Protein AF-A0A7X6SR32-F1 (afdb_monomer_lite)

Structure (mmCIF, N/CA/C/O backbone):
data_AF-A0A7X6SR32-F1
#
_entry.id   AF-A0A7X6SR32-F1
#
loop_
_atom_site.group_PDB
_atom_site.id
_atom_site.type_symbol
_atom_site.label_atom_id
_atom_site.label_alt_id
_atom_site.label_comp_id
_atom_site.label_asym_id
_atom_site.label_entity_id
_atom_site.label_seq_id
_atom_site.pdbx_PDB_ins_code
_atom_site.Cartn_x
_atom_site.Cartn_y
_atom_site.Cartn_z
_atom_site.occupancy
_atom_site.B_iso_or_equiv
_atom_site.auth_seq_id
_atom_site.auth_comp_id
_atom_site.auth_asym_id
_atom_site.auth_atom_id
_atom_site.pdbx_PDB_model_num
ATOM 1 N N . MET A 1 1 ? -24.578 13.815 4.201 1.00 59.38 1 MET A N 1
ATOM 2 C CA . MET A 1 1 ? -23.665 14.727 4.941 1.00 59.38 1 MET A CA 1
ATOM 3 C C . MET A 1 1 ? -22.946 15.676 3.979 1.00 59.38 1 MET A C 1
ATOM 5 O O . MET A 1 1 ? -22.540 15.235 2.909 1.00 59.38 1 MET A O 1
ATOM 9 N N . ASP A 1 2 ? -22.790 16.957 4.334 1.00 78.19 2 ASP A N 1
ATOM 10 C CA . ASP A 1 2 ? -22.026 17.933 3.537 1.00 78.19 2 ASP A CA 1
ATOM 11 C C . ASP A 1 2 ? -20.517 17.608 3.559 1.00 78.19 2 ASP A C 1
ATOM 13 O O . ASP A 1 2 ? -19.935 17.359 4.618 1.00 78.19 2 ASP A O 1
ATOM 17 N N . LYS A 1 3 ? -19.867 17.616 2.387 1.00 75.62 3 LYS A N 1
ATOM 18 C CA . LYS A 1 3 ? -18.439 17.281 2.234 1.00 75.62 3 LYS A CA 1
ATOM 19 C C . LYS A 1 3 ? -17.539 18.215 3.049 1.00 75.62 3 LYS A C 1
ATOM 21 O O . LYS A 1 3 ? -16.528 17.763 3.585 1.00 75.62 3 LYS A O 1
ATOM 26 N N . LYS A 1 4 ? -17.904 19.499 3.173 1.00 75.69 4 LYS A N 1
ATOM 27 C CA . LYS A 1 4 ? -17.133 20.469 3.971 1.00 75.69 4 LYS A CA 1
ATOM 28 C C . LYS A 1 4 ? -17.216 20.162 5.463 1.00 75.69 4 LYS A C 1
ATOM 30 O O . LYS A 1 4 ? -16.203 20.210 6.160 1.00 75.69 4 LYS A O 1
ATOM 35 N N . GLU A 1 5 ? -18.401 19.804 5.949 1.00 78.94 5 GLU A N 1
ATOM 36 C CA . GLU A 1 5 ? -18.601 19.414 7.344 1.00 78.94 5 GLU A CA 1
ATOM 37 C C . GLU A 1 5 ? -17.837 18.127 7.695 1.00 78.94 5 GLU A C 1
ATOM 39 O O . GLU A 1 5 ? -17.200 18.061 8.750 1.00 78.94 5 GLU A O 1
ATOM 44 N N . PHE A 1 6 ? -17.843 17.136 6.796 1.00 79.88 6 PHE A N 1
ATOM 45 C CA . PHE A 1 6 ? -17.079 15.897 6.962 1.00 79.88 6 PHE A CA 1
ATOM 46 C C . PHE A 1 6 ? -15.576 16.163 7.067 1.00 79.88 6 PHE A C 1
ATOM 48 O O . PHE A 1 6 ? -14.951 15.735 8.035 1.00 79.88 6 PHE A O 1
ATOM 55 N N . GLY A 1 7 ? -15.014 16.933 6.128 1.00 78.56 7 GLY A N 1
ATOM 56 C CA . GLY A 1 7 ? -13.594 17.287 6.148 1.00 78.56 7 GLY A CA 1
ATOM 57 C C . GLY A 1 7 ? -13.195 18.046 7.417 1.00 78.56 7 GLY A C 1
ATOM 58 O O . GLY A 1 7 ? -12.150 17.770 8.000 1.00 78.56 7 GLY A O 1
ATOM 59 N N . ARG A 1 8 ? -14.055 18.950 7.912 1.00 83.44 8 ARG A N 1
ATOM 60 C CA . ARG A 1 8 ? -13.814 19.647 9.186 1.00 83.44 8 ARG A CA 1
ATOM 61 C C . ARG A 1 8 ? -13.775 18.677 10.369 1.00 83.44 8 ARG A C 1
ATOM 63 O O . ARG A 1 8 ? -12.874 18.774 11.196 1.00 83.44 8 ARG A O 1
ATOM 70 N N . LYS A 1 9 ? -14.740 17.755 10.458 1.00 82.06 9 LYS A N 1
ATOM 71 C CA . LYS A 1 9 ? -14.789 16.744 11.528 1.00 82.06 9 LYS A CA 1
ATOM 72 C C . LYS A 1 9 ? -13.582 15.809 11.473 1.00 82.06 9 LYS A C 1
ATOM 74 O O . LYS A 1 9 ? -12.984 15.556 12.510 1.00 82.06 9 LYS A O 1
ATOM 79 N N . GLN A 1 10 ? -13.191 15.362 10.280 1.00 85.50 10 GLN A N 1
ATOM 80 C CA . GLN A 1 10 ? -12.017 14.514 10.091 1.00 85.50 10 GLN A CA 1
ATOM 81 C C . GLN A 1 10 ? -10.736 15.190 10.597 1.00 85.50 10 GLN A C 1
ATOM 83 O O . GLN A 1 10 ? -10.016 14.573 11.371 1.00 85.50 10 GLN A O 1
ATOM 88 N N . ARG A 1 11 ? -10.492 16.465 10.263 1.00 83.88 11 ARG A N 1
ATOM 89 C CA . ARG A 1 11 ? -9.298 17.192 10.741 1.00 83.88 11 ARG A CA 1
ATOM 90 C C . ARG A 1 11 ? -9.236 17.315 12.263 1.00 83.88 11 ARG A C 1
ATOM 92 O O . ARG A 1 11 ? -8.174 17.152 12.851 1.00 83.88 11 ARG A O 1
ATOM 99 N N . ILE A 1 12 ? -10.378 17.581 12.905 1.00 87.19 12 ILE A N 1
ATOM 100 C CA . ILE A 1 12 ? -10.465 17.614 14.375 1.00 87.19 12 ILE A CA 1
ATOM 101 C C . ILE A 1 12 ? -10.089 16.244 14.953 1.00 87.19 12 ILE A C 1
ATOM 103 O O . ILE A 1 12 ? -9.325 16.169 15.909 1.00 87.19 12 ILE A O 1
ATOM 107 N N . MET A 1 13 ? -10.590 15.164 14.349 1.00 87.25 13 MET A N 1
ATOM 108 C CA . MET A 1 13 ? -10.281 13.800 14.777 1.00 87.25 13 MET A CA 1
ATOM 109 C C . MET A 1 13 ? -8.821 13.416 14.531 1.00 87.25 13 MET A C 1
ATOM 111 O O . MET A 1 13 ? -8.245 12.715 15.353 1.00 87.25 13 MET A O 1
ATOM 115 N N . GLU A 1 14 ? -8.224 13.840 13.415 1.00 85.44 14 GLU A N 1
ATOM 116 C CA . GLU A 1 14 ? -6.815 13.592 13.085 1.00 85.44 14 GLU A CA 1
ATOM 117 C C . GLU A 1 14 ? -5.885 14.248 14.109 1.00 85.44 14 GLU A C 1
ATOM 119 O O . GLU A 1 14 ? -4.931 13.609 14.552 1.00 85.44 14 GLU A O 1
ATOM 124 N N . ALA A 1 15 ? -6.214 15.466 14.553 1.00 85.81 15 ALA A N 1
ATOM 125 C CA . ALA A 1 15 ? -5.452 16.184 15.573 1.00 85.81 15 ALA A CA 1
ATOM 126 C C . ALA A 1 15 ? -5.421 15.453 16.929 1.00 85.81 15 ALA A C 1
ATOM 128 O O . ALA A 1 15 ? -4.397 15.479 17.606 1.00 85.81 15 ALA A O 1
ATOM 129 N N . SER A 1 16 ? -6.504 14.767 17.313 1.00 87.06 16 SER A N 1
ATOM 130 C CA . SER A 1 16 ? -6.583 14.002 18.569 1.00 87.06 16 SER A CA 1
ATOM 131 C C . SER A 1 16 ? -6.311 12.500 18.411 1.00 87.06 16 SER A C 1
ATOM 133 O O . SER A 1 16 ? -6.213 11.780 19.404 1.00 87.06 16 SER A O 1
ATOM 135 N N . LEU A 1 17 ? -6.144 11.989 17.183 1.00 88.38 17 LEU A N 1
ATOM 136 C CA . LEU A 1 17 ? -6.019 10.550 16.912 1.00 88.38 17 LEU A CA 1
ATOM 137 C C . LEU A 1 17 ? -4.832 9.912 17.640 1.00 88.38 17 LEU A C 1
ATOM 139 O O . LEU A 1 17 ? -4.909 8.749 18.033 1.00 88.38 17 LEU A O 1
ATOM 143 N N . ARG A 1 18 ? -3.729 10.648 17.804 1.00 86.19 18 ARG A N 1
ATOM 144 C CA . ARG A 1 18 ? -2.536 10.160 18.507 1.00 86.19 18 ARG A CA 1
ATOM 145 C C . ARG A 1 18 ? -2.823 9.877 19.982 1.00 86.19 18 ARG A C 1
ATOM 147 O O . ARG A 1 18 ? -2.443 8.816 20.483 1.00 86.19 18 ARG A O 1
ATOM 154 N N . ASP A 1 19 ? -3.518 10.790 20.646 1.00 88.19 19 ASP A N 1
ATOM 155 C CA . ASP A 1 19 ? -3.865 10.650 22.058 1.00 88.19 19 ASP A CA 1
ATOM 156 C C . ASP A 1 19 ? -4.892 9.534 22.230 1.00 88.19 19 ASP A C 1
ATOM 158 O O . ASP A 1 19 ? -4.687 8.628 23.032 1.00 88.19 19 ASP A O 1
ATOM 162 N N . VAL A 1 20 ? -5.910 9.489 21.363 1.00 90.06 20 VAL A N 1
ATOM 163 C CA . VAL A 1 20 ? -6.913 8.413 21.348 1.00 90.06 20 VAL A CA 1
ATOM 164 C C . VAL A 1 20 ? -6.276 7.038 21.124 1.00 90.06 20 VAL A C 1
ATOM 166 O O . VAL A 1 20 ? -6.622 6.078 21.812 1.00 90.06 20 VAL A O 1
ATOM 169 N N . LYS A 1 21 ? -5.312 6.924 20.199 1.00 89.31 21 LYS A N 1
ATOM 170 C CA . LYS A 1 21 ? -4.529 5.692 19.997 1.00 89.31 21 LYS A CA 1
ATOM 171 C C . LYS A 1 21 ? -3.800 5.284 21.271 1.00 89.31 21 LYS A C 1
ATOM 173 O O . LYS A 1 21 ? -3.836 4.112 21.619 1.00 89.31 21 LYS A O 1
ATOM 178 N N . THR A 1 22 ? -3.166 6.234 21.953 1.00 88.81 22 THR A N 1
ATOM 179 C CA . THR A 1 22 ? -2.413 5.985 23.192 1.00 88.81 22 THR A CA 1
ATOM 180 C C . THR A 1 22 ? -3.336 5.548 24.330 1.00 88.81 22 THR A C 1
ATOM 182 O O . THR A 1 22 ? -3.016 4.619 25.064 1.00 88.81 22 THR A O 1
ATOM 185 N N . THR A 1 23 ? -4.508 6.172 24.454 1.00 90.69 23 THR A N 1
ATOM 186 C CA . THR A 1 23 ? -5.504 5.828 25.475 1.00 90.69 23 THR A CA 1
ATOM 187 C C . THR A 1 23 ? -6.161 4.475 25.226 1.00 90.69 23 THR A C 1
ATOM 189 O O . THR A 1 23 ? -6.477 3.780 26.181 1.00 90.69 23 THR A O 1
ATOM 192 N N . LEU A 1 24 ? -6.396 4.084 23.972 1.00 90.19 24 LEU A N 1
ATOM 193 C CA . LEU A 1 24 ? -7.074 2.821 23.665 1.00 90.19 24 LEU A CA 1
ATOM 194 C C . LEU A 1 24 ? -6.116 1.636 23.511 1.00 90.19 24 LEU A C 1
ATOM 196 O O . LEU A 1 24 ? -6.542 0.502 23.708 1.00 90.19 24 LEU A O 1
ATOM 200 N N . SER A 1 25 ? -4.840 1.861 23.187 1.00 88.12 25 SER A N 1
ATOM 201 C CA . SER A 1 25 ? -3.861 0.778 23.006 1.00 88.12 25 SER A CA 1
ATOM 202 C C . SER A 1 25 ? -3.504 0.042 24.299 1.00 88.12 25 SER A C 1
ATOM 204 O O . SER A 1 25 ? -2.990 -1.072 24.233 1.00 88.12 25 SER A O 1
ATOM 206 N N . VAL A 1 26 ? -3.791 0.622 25.471 1.00 91.31 26 VAL A N 1
ATOM 207 C CA . VAL A 1 26 ? -3.624 -0.067 26.764 1.00 91.31 26 VAL A CA 1
ATOM 208 C C . VAL A 1 26 ? -4.690 -1.141 27.003 1.00 91.31 26 VAL A C 1
ATOM 210 O O . VAL A 1 26 ? -4.501 -2.011 27.852 1.00 91.31 26 VAL A O 1
ATOM 213 N N . ILE A 1 27 ? -5.804 -1.107 26.262 1.00 90.44 27 ILE A N 1
ATOM 214 C CA . ILE A 1 27 ? -6.844 -2.133 26.334 1.00 90.44 27 ILE A CA 1
ATOM 215 C C . ILE A 1 27 ? -6.352 -3.358 25.559 1.00 90.44 27 ILE A C 1
ATOM 217 O O . ILE A 1 27 ? -6.193 -3.310 24.343 1.00 90.44 27 ILE A O 1
ATOM 221 N N . SER A 1 28 ? -6.154 -4.474 26.263 1.00 85.19 28 SER A N 1
ATOM 222 C CA . SER A 1 28 ? -5.471 -5.681 25.756 1.00 85.19 28 SER A CA 1
ATOM 223 C C . SER A 1 28 ? -6.000 -6.224 24.423 1.00 85.19 28 SER A C 1
ATOM 225 O O . SER A 1 28 ? -5.246 -6.783 23.632 1.00 85.19 28 SER A O 1
ATOM 227 N N . ASN A 1 29 ? -7.300 -6.080 24.170 1.00 85.19 29 ASN A N 1
ATOM 228 C CA . ASN A 1 29 ? -7.963 -6.609 22.984 1.00 85.19 29 ASN A CA 1
ATOM 229 C C . ASN A 1 29 ? -7.926 -5.640 21.787 1.00 85.19 29 ASN A C 1
ATOM 231 O O . ASN A 1 29 ? -8.351 -6.020 20.698 1.00 85.19 29 ASN A O 1
ATOM 235 N N . VAL A 1 30 ? -7.457 -4.399 21.962 1.00 88.62 30 VAL A N 1
ATOM 236 C CA . VAL A 1 30 ? -7.363 -3.395 20.893 1.00 88.62 30 VAL A CA 1
ATOM 237 C C . VAL A 1 30 ? -6.092 -3.621 20.075 1.00 88.62 30 VAL A C 1
ATOM 239 O O . VAL A 1 30 ? -4.982 -3.608 20.590 1.00 88.62 30 VAL A O 1
ATOM 242 N N . VAL A 1 31 ? -6.266 -3.798 18.767 1.00 86.69 31 VAL A N 1
ATOM 243 C CA . VAL A 1 31 ? -5.192 -4.048 17.795 1.00 86.69 31 VAL A CA 1
ATOM 244 C C . VAL A 1 31 ? -4.800 -2.766 17.063 1.00 86.69 31 VAL A C 1
ATOM 246 O O . VAL A 1 31 ? -3.624 -2.526 16.802 1.00 86.69 31 VAL A O 1
ATOM 249 N N . ALA A 1 32 ? -5.782 -1.937 16.705 1.00 85.25 32 ALA A N 1
ATOM 250 C CA . ALA A 1 32 ? -5.547 -0.695 15.978 1.00 85.25 32 ALA A CA 1
ATOM 251 C C . ALA A 1 32 ? -6.686 0.306 16.189 1.00 85.25 32 ALA A C 1
ATOM 253 O O . ALA A 1 32 ? -7.821 -0.072 16.478 1.00 85.25 32 ALA A O 1
ATOM 254 N N . VAL A 1 33 ? -6.396 1.589 15.971 1.00 86.75 33 VAL A N 1
ATOM 255 C CA . VAL A 1 33 ? -7.397 2.663 15.965 1.00 86.75 33 VAL A CA 1
ATOM 256 C C . VAL A 1 33 ? -7.194 3.541 14.737 1.00 86.75 33 VAL A C 1
ATOM 258 O O . VAL A 1 33 ? -6.068 3.933 14.421 1.00 86.75 33 VAL A O 1
ATOM 261 N N . GLY A 1 34 ? -8.285 3.866 14.052 1.00 89.69 34 GLY A N 1
ATOM 262 C CA . GLY A 1 34 ? -8.297 4.755 12.895 1.00 89.69 34 GLY A CA 1
ATOM 263 C C . GLY A 1 34 ? -9.531 5.650 12.861 1.00 89.69 34 GLY A C 1
ATOM 264 O O . GLY A 1 34 ? -10.368 5.625 13.760 1.00 89.69 34 GLY A O 1
ATOM 265 N N . ILE A 1 35 ? -9.649 6.437 11.797 1.00 89.12 35 ILE A N 1
ATOM 266 C CA . ILE A 1 35 ? -10.799 7.303 11.530 1.00 89.12 35 ILE A CA 1
ATOM 267 C C . ILE A 1 35 ? -11.523 6.754 10.309 1.00 89.12 35 ILE A C 1
ATOM 269 O O . ILE A 1 35 ? -10.896 6.360 9.327 1.00 89.12 35 ILE A O 1
ATOM 273 N N . GLY A 1 36 ? -12.848 6.721 10.357 1.00 86.94 36 GLY A N 1
ATOM 274 C CA . GLY A 1 36 ? -13.636 6.361 9.190 1.00 86.94 36 GLY A CA 1
ATOM 275 C C . GLY A 1 36 ? -15.127 6.425 9.450 1.00 86.94 36 GLY A C 1
ATOM 276 O O . GLY A 1 36 ? -15.576 6.780 10.540 1.00 86.94 36 GLY A O 1
ATOM 277 N N . LEU A 1 37 ? -15.900 6.075 8.428 1.00 87.25 37 LEU A N 1
ATOM 278 C CA . LEU A 1 37 ? -17.344 5.954 8.564 1.00 87.25 37 LEU A CA 1
ATOM 279 C C . LEU A 1 37 ? -17.686 4.776 9.471 1.00 87.25 37 LEU A C 1
ATOM 281 O O . LEU A 1 37 ? -17.151 3.677 9.306 1.00 87.25 37 LEU A O 1
ATOM 285 N N . LYS A 1 38 ? -18.603 5.023 10.404 1.00 84.06 38 LYS A N 1
ATOM 286 C CA . LYS A 1 38 ? -19.156 4.008 11.284 1.00 84.06 38 LYS A CA 1
ATOM 287 C C . LYS A 1 38 ? -19.897 2.973 10.453 1.00 84.06 38 LYS A C 1
ATOM 289 O O . LYS A 1 38 ? -20.712 3.332 9.599 1.00 84.06 38 LYS A O 1
ATOM 294 N N . GLU A 1 39 ? -19.694 1.708 10.776 1.00 81.94 39 GLU A N 1
ATOM 295 C CA . GLU A 1 39 ? -20.428 0.586 10.218 1.00 81.94 39 GLU A CA 1
ATOM 296 C C . GLU A 1 39 ? -21.537 0.124 11.181 1.00 81.94 39 GLU A C 1
ATOM 298 O O . GLU A 1 39 ? -21.401 0.138 12.407 1.00 81.94 39 GLU A O 1
ATOM 303 N N . SER A 1 40 ? -22.693 -0.257 10.645 1.00 77.19 40 SER A N 1
ATOM 304 C CA . SER A 1 40 ? -23.753 -0.919 11.409 1.00 77.19 40 SER A CA 1
ATOM 305 C C . SER A 1 40 ? -24.510 -1.873 10.500 1.00 77.19 40 SER A C 1
ATOM 307 O O . SER A 1 40 ? -24.865 -1.508 9.381 1.00 77.19 40 SER A O 1
ATOM 309 N N . GLY A 1 41 ? -24.725 -3.112 10.947 1.00 72.94 41 GLY A N 1
ATOM 310 C CA . GLY A 1 41 ? -25.404 -4.128 10.135 1.00 72.94 41 GLY A CA 1
ATOM 311 C C . GLY A 1 41 ? -24.750 -4.357 8.764 1.00 72.94 41 GLY A C 1
ATOM 312 O O . GLY A 1 41 ? -25.465 -4.521 7.780 1.00 72.94 41 GLY A O 1
ATOM 313 N N . ARG A 1 42 ? -23.407 -4.327 8.693 1.00 72.31 42 ARG A N 1
ATOM 314 C CA . ARG A 1 42 ? -22.603 -4.453 7.456 1.00 72.31 42 ARG A CA 1
ATOM 315 C C . ARG A 1 42 ? -22.817 -3.344 6.421 1.00 72.31 42 ARG A C 1
ATOM 317 O O . ARG A 1 42 ? -22.538 -3.528 5.239 1.00 72.31 42 ARG A O 1
ATOM 324 N N . LYS A 1 43 ? -23.334 -2.189 6.841 1.00 74.50 43 LYS A N 1
ATOM 325 C CA . LYS A 1 43 ? -23.479 -1.007 5.990 1.00 74.50 43 LYS A CA 1
ATOM 326 C C . LYS A 1 43 ? -22.752 0.170 6.615 1.00 74.50 43 LYS A C 1
ATOM 328 O O . LYS A 1 43 ? -22.880 0.421 7.816 1.00 74.50 43 LYS A O 1
ATOM 333 N N . PHE A 1 44 ? -22.019 0.910 5.791 1.00 78.69 44 PHE A N 1
ATOM 334 C CA . PHE A 1 44 ? -21.490 2.201 6.203 1.00 78.69 44 PHE A CA 1
ATOM 335 C C . PHE A 1 44 ? -22.639 3.173 6.456 1.00 78.69 44 PHE A C 1
ATOM 337 O O . PHE A 1 44 ? -23.616 3.231 5.711 1.00 78.69 44 PHE A O 1
ATOM 344 N N . THR A 1 45 ? -22.510 3.930 7.533 1.00 86.44 45 THR A N 1
ATOM 345 C CA . THR A 1 45 ? -23.415 5.021 7.883 1.00 86.44 45 THR A CA 1
ATOM 346 C C . THR A 1 45 ? -22.797 6.356 7.473 1.00 86.44 45 THR A C 1
ATOM 348 O O . THR A 1 45 ? -21.613 6.436 7.157 1.00 86.44 45 THR A O 1
ATOM 351 N N . GLU A 1 46 ? -23.569 7.441 7.543 1.00 86.31 46 GLU A N 1
ATOM 352 C CA . GLU A 1 46 ? -23.048 8.795 7.305 1.00 86.31 46 GLU A CA 1
ATOM 353 C C . GLU A 1 46 ? -22.319 9.404 8.518 1.00 86.31 46 GLU A C 1
ATOM 355 O O . GLU A 1 46 ? -22.010 10.594 8.524 1.00 86.31 46 GLU A O 1
ATOM 360 N N . LYS A 1 47 ? -22.063 8.630 9.580 1.00 85.69 47 LYS A N 1
ATOM 361 C CA . LYS A 1 47 ? -21.394 9.128 10.789 1.00 85.69 47 LYS A CA 1
ATOM 362 C C . LYS A 1 47 ? -19.907 8.802 10.730 1.00 85.69 47 LYS A C 1
ATOM 364 O O . LYS A 1 47 ? -19.547 7.635 10.636 1.00 85.69 47 LYS A O 1
ATOM 369 N N . ILE A 1 48 ? -19.048 9.813 10.832 1.00 90.75 48 ILE A N 1
ATOM 370 C CA . ILE A 1 48 ? -17.614 9.609 11.079 1.00 90.75 48 ILE A CA 1
ATOM 371 C C . ILE A 1 48 ? -17.393 9.180 12.539 1.00 90.75 48 ILE A C 1
ATOM 373 O O . ILE A 1 48 ? -18.100 9.647 13.432 1.00 90.75 48 ILE A O 1
ATOM 377 N N . SER A 1 49 ? -16.450 8.271 12.772 1.00 92.19 49 SER A N 1
ATOM 378 C CA . SER A 1 49 ? -16.178 7.657 14.076 1.00 92.19 49 SER A CA 1
ATOM 379 C C . SER A 1 49 ? -14.716 7.245 14.219 1.00 92.19 49 SER A C 1
ATOM 381 O O . SER A 1 49 ? -14.027 7.034 13.214 1.00 92.19 49 SER A O 1
ATOM 383 N N . TYR A 1 50 ? -14.262 7.072 15.461 1.00 90.12 50 TYR A N 1
ATOM 384 C CA . TYR A 1 50 ? -13.034 6.329 15.731 1.00 90.12 50 TYR A CA 1
ATOM 385 C C . TYR A 1 50 ? -13.300 4.841 15.527 1.00 90.12 50 TYR A C 1
ATOM 387 O O . TYR A 1 50 ? -14.052 4.227 16.283 1.00 90.12 50 TYR A O 1
ATOM 395 N N . ARG A 1 51 ? -12.689 4.256 14.500 1.00 91.12 51 ARG A N 1
ATOM 396 C CA . ARG A 1 51 ? -12.764 2.821 14.225 1.00 91.12 51 ARG A CA 1
ATOM 397 C C . ARG A 1 51 ? -11.738 2.114 15.096 1.00 91.12 51 ARG A C 1
ATOM 399 O O . ARG A 1 51 ? -10.538 2.283 14.886 1.00 91.12 51 ARG A O 1
ATOM 406 N N . VAL A 1 52 ? -12.213 1.352 16.071 1.00 89.94 52 VAL A N 1
ATOM 407 C CA . VAL A 1 52 ? -11.389 0.608 17.022 1.00 89.94 52 VAL A CA 1
ATOM 408 C C . VAL A 1 52 ? -11.423 -0.861 16.630 1.00 89.94 52 VAL A C 1
ATOM 410 O O . VAL A 1 52 ? -12.460 -1.520 16.707 1.00 89.94 52 VAL A O 1
ATOM 413 N N . PHE A 1 53 ? -10.288 -1.367 16.172 1.00 88.62 53 PHE A N 1
ATOM 414 C CA . PHE A 1 53 ? -10.136 -2.753 15.762 1.00 88.62 53 PHE A CA 1
ATOM 415 C C . PHE A 1 53 ? -9.754 -3.595 16.971 1.00 88.62 53 PHE A C 1
ATOM 417 O O . PHE A 1 53 ? -8.736 -3.328 17.605 1.00 88.62 53 PHE A O 1
ATOM 424 N N . VAL A 1 54 ? -10.557 -4.611 17.269 1.00 88.12 54 VAL A N 1
ATOM 425 C CA . VAL A 1 54 ? -10.326 -5.576 18.343 1.00 88.12 54 VAL A CA 1
ATOM 426 C C . VAL A 1 54 ? -10.091 -6.970 17.784 1.00 88.12 54 VAL A C 1
ATOM 428 O O . VAL A 1 54 ? -10.699 -7.337 16.778 1.00 88.12 54 VAL A O 1
ATOM 431 N N . ALA A 1 55 ? -9.240 -7.764 18.431 1.00 82.88 55 ALA A N 1
ATOM 432 C CA . ALA A 1 55 ? -8.927 -9.113 17.959 1.00 82.88 55 ALA A CA 1
ATOM 433 C C . ALA A 1 55 ? -10.171 -10.017 17.957 1.00 82.88 55 ALA A C 1
ATOM 435 O O . ALA A 1 55 ? -10.407 -10.746 16.996 1.00 82.88 55 ALA A O 1
ATOM 436 N N . VAL A 1 56 ? -10.999 -9.928 19.003 1.00 83.81 56 VAL A N 1
ATOM 437 C CA . VAL A 1 56 ? -12.260 -10.677 19.126 1.00 83.81 56 VAL A CA 1
ATOM 438 C C . VAL A 1 56 ? -13.339 -9.781 19.733 1.00 83.81 56 VAL A C 1
ATOM 440 O O . VAL A 1 56 ? -13.099 -9.123 20.743 1.00 83.81 56 VAL A O 1
ATOM 443 N N . LYS A 1 57 ? -14.545 -9.754 19.155 1.00 87.38 57 LYS A N 1
ATOM 444 C CA . LYS A 1 57 ? -15.708 -9.137 19.814 1.00 87.38 57 LYS A CA 1
ATOM 445 C C . LYS A 1 57 ? -16.232 -10.069 20.902 1.00 87.38 57 LYS A C 1
ATOM 447 O O . LYS A 1 57 ? -16.599 -11.197 20.597 1.00 87.38 57 LYS A O 1
ATOM 452 N N . LYS A 1 58 ? -16.261 -9.575 22.137 1.00 86.62 58 LYS A N 1
ATOM 453 C CA . LYS A 1 58 ? -16.854 -10.249 23.297 1.00 86.62 58 LYS A CA 1
ATOM 454 C C . LYS A 1 58 ? -18.183 -9.593 23.653 1.00 86.62 58 LYS A C 1
ATOM 456 O O . LYS A 1 58 ? -18.371 -8.407 23.357 1.00 86.62 58 LYS A O 1
ATOM 461 N N . ASP A 1 59 ? -19.066 -10.335 24.308 1.00 87.56 59 ASP A N 1
ATOM 462 C CA . ASP A 1 59 ? -20.281 -9.748 24.866 1.00 87.56 59 ASP A CA 1
ATOM 463 C C . ASP A 1 59 ? -19.947 -8.835 26.052 1.00 87.56 59 ASP A C 1
ATOM 465 O O . ASP A 1 59 ? -18.976 -9.049 26.777 1.00 87.56 59 ASP A O 1
ATOM 469 N N . LEU A 1 60 ? -20.774 -7.811 26.290 1.00 85.44 60 LEU A N 1
ATOM 470 C CA . LEU A 1 60 ? -20.562 -6.864 27.397 1.00 85.44 60 LEU A CA 1
ATOM 471 C C . LEU A 1 60 ? -20.493 -7.550 28.771 1.00 85.44 60 LEU A C 1
ATOM 473 O O . LEU A 1 60 ? -19.808 -7.051 29.656 1.00 85.44 60 LEU A O 1
ATOM 477 N N . ALA A 1 61 ? -21.171 -8.687 28.944 1.00 88.44 61 ALA A N 1
ATOM 478 C CA . ALA A 1 61 ? -21.134 -9.474 30.178 1.00 88.44 61 ALA A CA 1
ATOM 479 C C . ALA A 1 61 ? -19.788 -10.188 30.408 1.00 88.44 61 ALA A C 1
ATOM 481 O O . ALA A 1 61 ? -19.472 -10.554 31.537 1.00 88.44 61 ALA A O 1
ATOM 482 N N . GLU A 1 62 ? -19.003 -10.388 29.349 1.00 85.94 62 GLU A N 1
ATOM 483 C CA . GLU A 1 62 ? -17.696 -11.050 29.383 1.00 85.94 62 GLU A CA 1
ATOM 484 C C . GLU A 1 62 ? -16.535 -10.050 29.488 1.00 85.94 62 GLU A C 1
ATOM 486 O O . GLU A 1 62 ? -15.380 -10.453 29.642 1.00 85.94 62 GLU A O 1
ATOM 491 N N . LEU A 1 63 ? -16.829 -8.752 29.364 1.00 86.38 63 LEU A N 1
ATOM 492 C CA . LEU A 1 63 ? -15.849 -7.676 29.418 1.00 86.38 63 LEU A CA 1
ATOM 493 C C . LEU A 1 63 ? -15.734 -7.129 30.837 1.00 86.38 63 LEU A C 1
ATOM 495 O O . LEU A 1 63 ? -16.726 -6.786 31.482 1.00 86.38 63 LEU A O 1
ATOM 499 N N . LYS A 1 64 ? -14.498 -6.972 31.309 1.00 90.12 64 LYS A N 1
ATOM 500 C CA . LYS A 1 64 ? -14.241 -6.165 32.503 1.00 90.12 64 LYS A CA 1
ATOM 501 C C . LYS A 1 64 ? -14.512 -4.688 32.197 1.00 90.12 64 LYS A C 1
ATOM 503 O O . LYS A 1 64 ? -14.320 -4.273 31.056 1.00 90.12 64 LYS A O 1
ATOM 508 N N . PRO A 1 65 ? -14.858 -3.856 33.197 1.00 88.25 65 PRO A N 1
ATOM 509 C CA . PRO A 1 65 ? -15.107 -2.427 32.981 1.00 88.25 65 PRO A CA 1
ATOM 510 C C . PRO A 1 65 ? -13.975 -1.693 32.244 1.00 88.25 65 PRO A C 1
ATOM 512 O O . PRO A 1 65 ? -14.234 -0.834 31.411 1.00 88.25 65 PRO A O 1
ATOM 515 N N . GLU A 1 66 ? -12.727 -2.073 32.515 1.00 88.00 66 GLU A N 1
ATOM 516 C CA . GLU A 1 66 ? -11.509 -1.543 31.884 1.00 88.00 66 GLU A CA 1
ATOM 517 C C . GLU A 1 66 ? -11.286 -2.006 30.432 1.00 88.00 66 GLU A C 1
ATOM 519 O O . GLU A 1 66 ? -10.515 -1.393 29.701 1.00 88.00 66 GLU A O 1
ATOM 524 N N . GLU A 1 67 ? -11.971 -3.065 29.993 1.00 87.94 67 GLU A N 1
ATOM 525 C CA . GLU A 1 67 ? -11.917 -3.574 28.617 1.00 87.94 67 GLU A CA 1
ATOM 526 C C . GLU A 1 67 ? -13.012 -2.974 27.720 1.00 87.94 67 GLU A C 1
ATOM 528 O O . GLU A 1 67 ? -13.007 -3.179 26.502 1.00 87.94 67 GLU A O 1
ATOM 533 N N . ILE A 1 68 ? -13.968 -2.244 28.303 1.00 92.19 68 ILE A N 1
ATOM 534 C CA . ILE A 1 68 ? -15.084 -1.652 27.568 1.00 92.19 68 ILE A CA 1
ATOM 535 C C . ILE A 1 68 ? -14.605 -0.385 26.860 1.00 92.19 68 ILE A C 1
ATOM 537 O O . ILE A 1 68 ? -14.269 0.621 27.483 1.00 92.19 68 ILE A O 1
ATOM 541 N N . ILE A 1 69 ? -14.642 -0.414 25.529 1.00 93.31 69 ILE A N 1
ATOM 542 C CA . ILE A 1 69 ? -14.381 0.767 24.705 1.00 93.31 69 ILE A CA 1
ATOM 543 C C . ILE A 1 69 ? -15.544 1.759 24.891 1.00 93.31 69 ILE A C 1
ATOM 545 O O . ILE A 1 69 ? -16.700 1.381 24.666 1.00 93.31 69 ILE A O 1
ATOM 549 N N . PRO A 1 70 ? -15.279 3.028 25.258 1.00 92.75 70 PRO A N 1
ATOM 550 C CA . PRO A 1 70 ? -16.323 4.038 25.405 1.00 92.75 70 PRO A CA 1
ATOM 551 C C . PRO A 1 70 ? -17.118 4.223 24.114 1.00 92.75 70 PRO A C 1
ATOM 553 O O . PRO A 1 70 ? -16.534 4.258 23.035 1.00 92.75 70 PRO A O 1
ATOM 556 N N . ALA A 1 71 ? -18.437 4.414 24.205 1.00 92.00 71 ALA A N 1
ATOM 557 C CA . ALA A 1 71 ? -19.297 4.626 23.032 1.00 92.00 71 ALA A CA 1
ATOM 558 C C . ALA A 1 71 ? -18.982 5.928 22.262 1.00 92.00 71 ALA A C 1
ATOM 560 O O . ALA A 1 71 ? -19.337 6.065 21.088 1.00 92.00 71 ALA A O 1
ATOM 561 N N . ALA A 1 72 ? -18.325 6.883 22.923 1.00 92.56 72 ALA A N 1
ATOM 562 C CA . ALA A 1 72 ? -17.796 8.096 22.325 1.00 92.56 72 ALA A CA 1
ATOM 563 C C . ALA A 1 72 ? -16.549 8.574 23.082 1.00 92.56 72 ALA A C 1
ATOM 565 O O . ALA A 1 72 ? -16.434 8.358 24.288 1.00 92.56 72 ALA A O 1
ATOM 566 N N . ILE A 1 73 ? -15.651 9.253 22.374 1.00 90.19 73 ILE A N 1
ATOM 567 C CA . ILE A 1 73 ? -14.465 9.925 22.915 1.00 90.19 73 ILE A CA 1
ATOM 568 C C . ILE A 1 73 ? -14.542 11.375 22.447 1.00 90.19 73 ILE A C 1
ATOM 570 O O . ILE A 1 73 ? -14.721 11.618 21.257 1.00 90.19 73 ILE A O 1
ATOM 574 N N . ASP A 1 74 ? -14.522 12.329 23.378 1.00 88.06 74 ASP A N 1
ATOM 575 C CA . ASP A 1 74 ? -14.698 13.764 23.097 1.00 88.06 74 ASP A CA 1
ATOM 576 C C . ASP A 1 74 ? -15.943 14.084 22.245 1.00 88.06 74 ASP A C 1
ATOM 578 O O . ASP A 1 74 ? -15.942 14.933 21.355 1.00 88.06 74 ASP A O 1
ATOM 582 N N . GLY A 1 75 ? -17.037 13.354 22.493 1.00 87.19 75 GLY A N 1
ATOM 583 C CA . GLY A 1 75 ? -18.300 13.492 21.758 1.00 87.19 75 GLY A CA 1
ATOM 584 C C . GLY A 1 75 ? -18.304 12.871 20.354 1.00 87.19 75 GLY A C 1
ATOM 585 O O . GLY A 1 75 ? -19.339 12.886 19.685 1.00 87.19 75 GLY A O 1
ATOM 586 N N . ILE A 1 76 ? -17.190 12.284 19.910 1.00 89.81 76 ILE A N 1
ATOM 587 C CA . ILE A 1 76 ? -17.075 11.566 18.639 1.00 89.81 76 ILE A CA 1
ATOM 588 C C . ILE A 1 76 ? -17.377 10.082 18.877 1.00 89.81 76 ILE A C 1
ATOM 590 O O . ILE A 1 76 ? -16.760 9.470 19.749 1.00 89.81 76 ILE A O 1
ATOM 594 N N . PRO A 1 77 ? -18.301 9.467 18.119 1.00 92.62 77 PRO A N 1
ATOM 595 C CA . PRO A 1 77 ? -18.667 8.071 18.327 1.00 92.62 77 PRO A CA 1
ATOM 596 C C . PRO A 1 77 ? -17.493 7.129 18.044 1.00 92.62 77 PRO A C 1
ATOM 598 O O . PRO A 1 77 ? -16.661 7.392 17.172 1.00 92.62 77 PRO A O 1
ATOM 601 N N . THR A 1 78 ? -17.467 5.994 18.735 1.00 93.56 78 THR A N 1
ATOM 602 C CA . THR A 1 78 ? -16.559 4.884 18.430 1.00 93.56 78 THR A CA 1
ATOM 603 C C . THR A 1 78 ? -17.280 3.793 17.640 1.00 93.56 78 THR A C 1
ATOM 605 O O . THR A 1 78 ? -18.506 3.640 17.692 1.00 93.56 78 THR A O 1
ATOM 608 N N . ASP A 1 79 ? -16.512 3.036 16.865 1.00 92.25 79 ASP A N 1
ATOM 609 C CA . ASP A 1 79 ? -16.988 1.886 16.112 1.00 92.25 79 ASP A CA 1
ATOM 610 C C . ASP A 1 79 ? -16.064 0.695 16.337 1.00 92.25 79 ASP A C 1
ATOM 612 O O . ASP A 1 79 ? -14.929 0.677 15.862 1.00 92.25 79 ASP A O 1
ATOM 616 N N . VAL A 1 80 ? -16.545 -0.291 17.092 1.00 91.69 80 VAL A N 1
ATOM 617 C CA . VAL A 1 80 ? -15.760 -1.474 17.455 1.00 91.69 80 VAL A CA 1
ATOM 618 C C . VAL A 1 80 ? -15.914 -2.534 16.374 1.00 91.69 80 VAL A C 1
ATOM 620 O O . VAL A 1 80 ? -17.026 -2.971 16.061 1.00 91.69 80 VAL A O 1
ATOM 623 N N . LEU A 1 81 ? -14.798 -2.973 15.805 1.00 86.06 81 LEU A N 1
ATOM 624 C CA . LEU A 1 81 ? -14.744 -3.855 14.642 1.00 86.06 81 LEU A CA 1
ATOM 625 C C . LEU A 1 81 ? -13.728 -4.963 14.875 1.00 86.06 81 LEU A C 1
ATOM 627 O O . LEU A 1 81 ? -12.725 -4.746 15.537 1.00 86.06 81 LEU A O 1
ATOM 631 N N . THR A 1 82 ? -13.960 -6.134 14.296 1.00 80.56 82 THR A N 1
ATOM 632 C CA . THR A 1 82 ? -12.917 -7.159 14.209 1.00 80.56 82 THR A CA 1
ATOM 633 C C . THR A 1 82 ? -12.318 -7.071 12.812 1.00 80.56 82 THR A C 1
ATOM 635 O O . THR A 1 82 ? -13.090 -7.089 11.849 1.00 80.56 82 THR A O 1
ATOM 638 N N . PRO A 1 83 ? -10.992 -6.902 12.668 1.00 74.19 83 PRO A N 1
ATOM 639 C CA . PRO A 1 83 ? -10.374 -6.901 11.353 1.00 74.19 83 PRO A CA 1
ATOM 640 C C . PRO A 1 83 ? -10.610 -8.256 10.683 1.00 74.19 83 PRO A C 1
ATOM 642 O O . PRO A 1 83 ? -10.652 -9.293 11.347 1.00 74.19 83 PRO A O 1
ATOM 645 N N . TYR A 1 84 ? -10.762 -8.252 9.361 1.00 65.94 84 TYR A N 1
ATOM 646 C CA . TYR A 1 84 ? -10.810 -9.498 8.609 1.00 65.94 84 TYR A CA 1
ATOM 647 C C . TYR A 1 84 ? -9.500 -10.259 8.826 1.00 65.94 84 TYR A C 1
ATOM 649 O O . TYR A 1 84 ? -8.416 -9.724 8.591 1.00 65.94 84 TYR A O 1
ATOM 657 N N . SER A 1 85 ? -9.604 -11.504 9.286 1.00 50.19 85 SER A N 1
ATOM 658 C CA . SER A 1 85 ? -8.460 -12.405 9.329 1.00 50.19 85 SER A CA 1
ATOM 659 C C . SER A 1 85 ? -8.274 -12.982 7.932 1.00 50.19 85 SER A C 1
ATOM 661 O O . SER A 1 85 ? -9.032 -13.850 7.500 1.00 50.19 85 SER A O 1
ATOM 663 N N . VAL A 1 86 ? -7.300 -12.447 7.200 1.00 49.16 86 VAL A N 1
ATOM 664 C CA . VAL A 1 86 ? -6.854 -13.045 5.942 1.00 49.16 86 VAL A CA 1
ATOM 665 C C . VAL A 1 86 ? -5.885 -14.159 6.312 1.00 49.16 86 VAL A C 1
ATOM 667 O O . VAL A 1 86 ? -4.713 -13.912 6.596 1.00 49.16 86 VAL A O 1
ATOM 670 N N . VAL A 1 87 ? -6.394 -15.384 6.380 1.00 43.34 87 VAL A N 1
ATOM 671 C CA . VAL A 1 87 ? -5.556 -16.578 6.490 1.00 43.34 87 VAL A CA 1
ATOM 672 C C . VAL A 1 87 ? -5.130 -17.004 5.094 1.00 43.34 87 VAL A C 1
ATOM 674 O O . VAL A 1 87 ? -5.908 -16.923 4.146 1.00 43.34 87 VAL A O 1
ATOM 677 N N . ASN A 1 88 ? -3.876 -17.423 4.964 1.00 42.00 88 ASN A N 1
ATOM 678 C CA . ASN A 1 88 ? -3.377 -17.944 3.704 1.00 42.00 88 ASN A CA 1
ATOM 679 C C . ASN A 1 88 ? -4.093 -19.275 3.436 1.00 42.00 88 ASN A C 1
ATOM 681 O O . ASN A 1 88 ? -3.929 -20.219 4.213 1.00 42.00 88 ASN A O 1
ATOM 685 N N . ASP A 1 89 ? -4.907 -19.343 2.387 1.00 44.41 89 ASP A N 1
ATOM 686 C CA . ASP A 1 89 ? -5.491 -20.607 1.953 1.00 44.41 89 ASP A CA 1
ATOM 687 C C . ASP A 1 89 ? -4.393 -21.410 1.249 1.00 44.41 89 ASP A C 1
ATOM 689 O O . ASP A 1 89 ? -3.994 -21.105 0.128 1.00 44.41 89 ASP A O 1
ATOM 693 N N . SER A 1 90 ? -3.866 -22.429 1.927 1.00 44.59 90 SER A N 1
ATOM 694 C CA . SER A 1 90 ? -2.819 -23.295 1.379 1.00 44.59 90 SER A CA 1
ATOM 695 C C . SER A 1 90 ? -3.285 -24.134 0.182 1.00 44.59 90 SER A C 1
ATOM 697 O O . SER A 1 90 ? -2.441 -24.721 -0.495 1.00 44.59 90 SER A O 1
ATOM 699 N N . GLY A 1 91 ? -4.595 -24.199 -0.086 1.00 39.31 91 GLY A N 1
ATOM 700 C CA . GLY A 1 91 ? -5.185 -24.813 -1.276 1.00 39.31 91 GLY A CA 1
ATOM 701 C C . GLY A 1 91 ? -5.342 -23.849 -2.455 1.00 39.31 91 GLY A C 1
ATOM 702 O O . GLY A 1 91 ? -5.455 -24.303 -3.594 1.00 39.31 91 GLY A O 1
ATOM 703 N N . VAL A 1 92 ? -5.292 -22.536 -2.211 1.00 39.25 92 VAL A N 1
ATOM 704 C CA . VAL A 1 92 ? -5.308 -21.492 -3.242 1.00 39.25 92 VAL A CA 1
ATOM 705 C C . VAL A 1 92 ? -3.907 -20.899 -3.339 1.00 39.25 92 VAL A C 1
ATOM 707 O O . VAL A 1 92 ? -3.584 -19.861 -2.763 1.00 39.25 92 VAL A O 1
ATOM 710 N N . CYS A 1 93 ? -3.048 -21.562 -4.112 1.00 40.06 93 CYS A N 1
ATOM 711 C CA . CYS A 1 93 ? -1.818 -20.939 -4.586 1.00 40.06 93 CYS A CA 1
ATOM 712 C C . CYS A 1 93 ? -2.193 -19.836 -5.579 1.00 40.06 93 CYS A C 1
ATOM 714 O O . CYS A 1 93 ? -2.234 -20.068 -6.787 1.00 40.06 93 CYS A O 1
ATOM 716 N N . GLY A 1 94 ? -2.470 -18.630 -5.081 1.00 41.12 94 GLY A N 1
ATOM 717 C CA . GLY A 1 94 ? -2.440 -17.446 -5.927 1.00 41.12 94 GLY A CA 1
ATOM 718 C C . GLY A 1 94 ? -1.088 -17.410 -6.641 1.00 41.12 94 GLY A C 1
ATOM 719 O O . GLY A 1 94 ? -0.037 -17.540 -6.008 1.00 41.12 94 GLY A O 1
ATOM 720 N N . GLU A 1 95 ? -1.089 -17.256 -7.964 1.00 42.97 95 GLU A N 1
ATOM 721 C CA . GLU A 1 95 ? 0.151 -17.218 -8.753 1.00 42.97 95 GLU A CA 1
ATOM 722 C C . GLU A 1 95 ? 1.049 -16.012 -8.403 1.00 42.97 95 GLU A C 1
ATOM 724 O O . GLU A 1 95 ? 2.155 -15.879 -8.922 1.00 42.97 95 GLU A O 1
ATOM 729 N N . GLU A 1 96 ? 0.578 -15.119 -7.533 1.00 45.62 96 GLU A N 1
ATOM 730 C CA . GLU A 1 96 ? 1.142 -13.796 -7.293 1.00 45.62 96 GLU A CA 1
ATOM 731 C C . GLU A 1 96 ? 2.500 -13.798 -6.572 1.00 45.62 96 GLU A C 1
ATOM 733 O O . GLU A 1 96 ? 3.367 -12.969 -6.846 1.00 45.62 96 GLU A O 1
ATOM 738 N N . ARG A 1 97 ? 2.736 -14.741 -5.651 1.00 41.78 97 ARG A N 1
ATOM 739 C CA . ARG A 1 97 ? 4.007 -14.798 -4.896 1.00 41.78 97 ARG A CA 1
ATOM 740 C C . ARG A 1 97 ? 4.878 -16.006 -5.203 1.00 41.78 97 ARG A C 1
ATOM 742 O O . ARG A 1 97 ? 6.074 -15.952 -4.943 1.00 41.78 97 ARG A O 1
ATOM 749 N N . MET A 1 98 ? 4.310 -17.084 -5.741 1.00 41.00 98 MET A N 1
ATOM 750 C CA . MET A 1 98 ? 5.032 -18.354 -5.909 1.00 41.00 98 MET A CA 1
ATOM 751 C C . MET A 1 98 ? 5.403 -18.670 -7.356 1.00 41.00 98 MET A C 1
ATOM 753 O O . MET A 1 98 ? 6.265 -19.519 -7.594 1.00 41.00 98 MET A O 1
ATOM 757 N N . THR A 1 99 ? 4.800 -17.993 -8.333 1.00 51.56 99 THR A N 1
ATOM 758 C CA . THR A 1 99 ? 5.028 -18.328 -9.734 1.00 51.56 99 THR A CA 1
ATOM 759 C C . THR A 1 99 ? 6.206 -17.533 -10.290 1.00 51.56 99 THR A C 1
ATOM 761 O O . THR A 1 99 ? 6.062 -16.437 -10.821 1.00 51.56 99 THR A O 1
ATOM 764 N N . LEU A 1 100 ? 7.395 -18.140 -10.224 1.00 58.31 100 LEU A N 1
ATOM 765 C CA . LEU A 1 100 ? 8.613 -17.685 -10.909 1.00 58.31 100 LEU A CA 1
ATOM 766 C C . LEU A 1 100 ? 8.587 -18.011 -12.423 1.00 58.31 100 LEU A C 1
ATOM 768 O O . LEU A 1 100 ? 9.623 -18.264 -13.037 1.00 58.31 100 LEU A O 1
ATOM 772 N N . SER A 1 101 ? 7.410 -18.067 -13.045 1.00 58.62 101 SER A N 1
ATOM 773 C CA . SER A 1 101 ? 7.305 -18.238 -14.494 1.00 58.62 101 SER A CA 1
ATOM 774 C C . SER A 1 101 ? 7.220 -16.872 -15.159 1.00 58.62 101 SER A C 1
ATOM 776 O O . SER A 1 101 ? 6.580 -15.962 -14.636 1.00 58.62 101 SER A O 1
ATOM 778 N N . MET A 1 102 ? 7.792 -16.737 -16.354 1.00 63.34 102 MET A N 1
ATOM 779 C CA . MET A 1 102 ? 7.498 -15.579 -17.197 1.00 63.34 102 MET A CA 1
ATOM 780 C C . MET A 1 102 ? 5.988 -15.514 -17.460 1.00 63.34 102 MET A C 1
ATOM 782 O O . MET A 1 102 ? 5.372 -16.535 -17.774 1.00 63.34 102 MET A O 1
ATOM 786 N N . LYS A 1 103 ? 5.391 -14.327 -17.320 1.00 62.84 103 LYS A N 1
ATOM 787 C CA . LYS A 1 103 ? 3.980 -14.081 -17.637 1.00 62.84 103 LYS A CA 1
ATOM 788 C C . LYS A 1 103 ? 3.898 -13.085 -18.795 1.00 62.84 103 LYS A C 1
ATOM 790 O O . LYS A 1 103 ? 4.591 -12.066 -18.816 1.00 62.84 103 LYS A O 1
ATOM 795 N N . ARG A 1 104 ? 3.108 -13.437 -19.808 1.00 62.94 104 ARG A N 1
ATOM 796 C CA . ARG A 1 104 ? 2.743 -12.586 -20.947 1.00 62.94 104 ARG A CA 1
ATOM 797 C C . ARG A 1 104 ? 1.241 -12.780 -21.192 1.00 62.94 104 ARG A C 1
ATOM 799 O O . ARG A 1 104 ? 0.840 -13.939 -21.305 1.00 62.94 104 ARG A O 1
ATOM 806 N N . PRO A 1 105 ? 0.423 -11.716 -21.253 1.00 66.69 105 PRO A N 1
ATOM 807 C CA . PRO A 1 105 ? 0.763 -10.304 -21.013 1.00 66.69 105 PRO A CA 1
ATOM 808 C C . PRO A 1 105 ? 1.239 -10.016 -19.567 1.00 66.69 105 PRO A C 1
ATOM 810 O O . PRO A 1 105 ? 1.085 -10.846 -18.667 1.00 66.69 105 PRO A O 1
ATOM 813 N N . LEU A 1 106 ? 1.883 -8.865 -19.359 1.00 69.19 106 LEU A N 1
ATOM 814 C CA . LEU A 1 106 ? 2.260 -8.326 -18.049 1.00 69.19 106 LEU A CA 1
ATOM 815 C C . LEU A 1 106 ? 1.002 -7.993 -17.240 1.00 69.19 106 LEU A C 1
ATOM 817 O O . LEU A 1 106 ? 0.106 -7.320 -17.737 1.00 69.19 106 LEU A O 1
ATOM 821 N N . ARG A 1 107 ? 0.949 -8.417 -15.976 1.00 73.56 107 ARG A N 1
ATOM 822 C CA . ARG A 1 107 ? -0.189 -8.156 -15.080 1.00 73.56 107 ARG A CA 1
ATOM 823 C C . ARG A 1 107 ? 0.285 -7.785 -13.676 1.00 73.56 107 ARG A C 1
ATOM 825 O O . ARG A 1 107 ? 1.367 -8.204 -13.263 1.00 73.56 107 ARG A O 1
ATOM 832 N N . ALA A 1 108 ? -0.526 -7.017 -12.952 1.00 73.94 108 ALA A N 1
ATOM 833 C CA . ALA A 1 108 ? -0.318 -6.772 -11.528 1.00 73.94 108 ALA A CA 1
ATOM 834 C C . ALA A 1 108 ? -0.318 -8.090 -10.740 1.00 73.94 108 ALA A C 1
ATOM 836 O O . ALA A 1 108 ? -0.864 -9.098 -11.188 1.00 73.94 108 ALA A O 1
ATOM 837 N N . GLY A 1 109 ? 0.358 -8.100 -9.597 1.00 74.06 109 GLY A N 1
ATOM 838 C CA . GLY A 1 109 ? 0.453 -9.279 -8.747 1.00 74.06 109 GLY A CA 1
ATOM 839 C C . GLY A 1 109 ? 1.558 -10.263 -9.135 1.00 74.06 109 GLY A C 1
ATOM 840 O O . GLY A 1 109 ? 1.871 -11.113 -8.322 1.00 74.06 109 GLY A O 1
ATOM 841 N N . ILE A 1 110 ? 2.214 -10.173 -10.301 1.00 74.12 110 ILE A N 1
ATOM 842 C CA . ILE A 1 110 ? 3.316 -11.101 -10.649 1.00 74.12 110 ILE A CA 1
ATOM 843 C C . ILE A 1 110 ? 4.619 -10.793 -9.902 1.00 74.12 110 ILE A C 1
ATOM 845 O O . ILE A 1 110 ? 4.854 -9.666 -9.462 1.00 74.12 110 ILE A O 1
ATOM 849 N N . ALA A 1 111 ? 5.513 -11.782 -9.842 1.00 77.12 111 ALA A N 1
ATOM 850 C CA . ALA A 1 111 ? 6.859 -11.600 -9.316 1.00 77.12 111 ALA A CA 1
ATOM 851 C C . ALA A 1 111 ? 7.730 -10.719 -10.235 1.00 77.12 111 ALA A C 1
ATOM 853 O O . ALA A 1 111 ? 7.808 -10.944 -11.446 1.00 77.12 111 ALA A O 1
ATOM 854 N N . VAL A 1 112 ? 8.433 -9.757 -9.637 1.00 81.31 112 VAL A N 1
ATOM 855 C CA . VAL A 1 112 ? 9.447 -8.907 -10.279 1.00 81.31 112 VAL A CA 1
ATOM 856 C C . VAL A 1 112 ? 10.659 -8.732 -9.375 1.00 81.31 112 VAL A C 1
ATOM 858 O O . VAL A 1 112 ? 10.577 -8.903 -8.159 1.00 81.31 112 VAL A O 1
ATOM 861 N N . SER A 1 113 ? 11.791 -8.361 -9.964 1.00 82.25 113 SER A N 1
ATOM 862 C CA . SER A 1 113 ? 13.031 -8.139 -9.230 1.00 82.25 113 SER A CA 1
ATOM 863 C C . SER A 1 113 ? 13.937 -7.110 -9.901 1.00 82.25 113 SER A C 1
ATOM 865 O O . SER A 1 113 ? 13.972 -7.021 -11.131 1.00 82.25 113 SER A O 1
ATOM 867 N N . GLY A 1 114 ? 14.693 -6.372 -9.083 1.00 79.75 114 GLY A N 1
ATOM 868 C CA . GLY A 1 114 ? 15.826 -5.550 -9.516 1.00 79.75 114 GLY A CA 1
ATOM 869 C C . GLY A 1 114 ? 17.174 -6.288 -9.554 1.00 79.75 114 GLY A C 1
ATOM 870 O O . GLY A 1 114 ? 18.158 -5.735 -10.046 1.00 79.75 114 GLY A O 1
ATOM 871 N N . ASP A 1 115 ? 17.258 -7.518 -9.032 1.00 75.19 115 ASP A N 1
ATOM 872 C CA . ASP A 1 115 ? 18.515 -8.262 -8.945 1.00 75.19 115 ASP A CA 1
ATOM 873 C C . ASP A 1 115 ? 18.372 -9.786 -9.103 1.00 75.19 115 ASP A C 1
ATOM 875 O O . ASP A 1 115 ? 17.322 -10.351 -9.422 1.00 75.19 115 ASP A O 1
ATOM 879 N N . SER A 1 116 ? 19.508 -10.461 -8.958 1.00 67.56 116 SER A N 1
ATOM 880 C CA . SER A 1 116 ? 19.624 -11.903 -9.103 1.00 67.56 116 SER A CA 1
ATOM 881 C C . SER A 1 116 ? 19.492 -12.642 -7.779 1.00 67.56 116 SER A C 1
ATOM 883 O O . SER A 1 116 ? 19.938 -13.772 -7.725 1.00 67.56 116 SER A O 1
ATOM 885 N N . THR A 1 117 ? 18.953 -12.076 -6.704 1.00 67.06 117 THR A N 1
ATOM 886 C CA . THR A 1 117 ? 18.939 -12.697 -5.363 1.00 67.06 117 THR A CA 1
ATOM 887 C C . THR A 1 117 ? 17.612 -12.558 -4.628 1.00 67.06 117 THR A C 1
ATOM 889 O O . THR A 1 117 ? 17.235 -13.477 -3.904 1.00 67.06 117 THR A O 1
ATOM 892 N N . SER A 1 118 ? 16.886 -11.468 -4.854 1.00 73.25 118 SER A N 1
ATOM 893 C CA . SER A 1 118 ? 15.597 -11.159 -4.241 1.00 73.25 118 SER A CA 1
ATOM 894 C C . SER A 1 118 ? 14.500 -11.073 -5.302 1.00 73.25 118 SER A C 1
ATOM 896 O O . SER A 1 118 ? 14.786 -10.994 -6.495 1.00 73.25 118 SER A O 1
ATOM 898 N N . TYR A 1 119 ? 13.239 -11.117 -4.886 1.00 78.62 119 TYR A N 1
ATOM 899 C CA . TYR A 1 119 ? 12.082 -10.798 -5.720 1.00 78.62 119 TYR A CA 1
ATOM 900 C C . TYR A 1 119 ? 10.950 -10.275 -4.833 1.00 78.62 119 TYR A 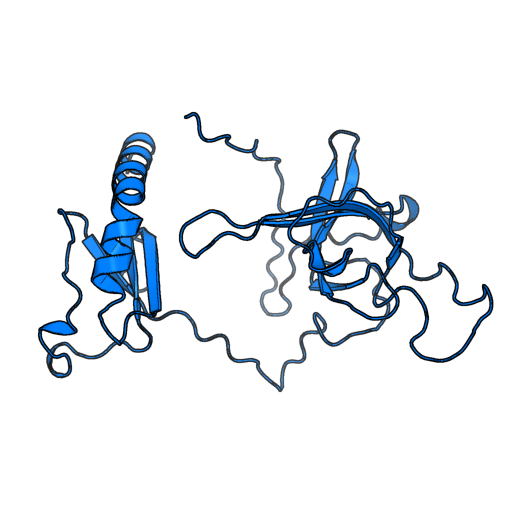C 1
ATOM 902 O O . TYR A 1 119 ? 10.907 -10.530 -3.630 1.00 78.62 119 TYR A O 1
ATOM 910 N N . GLY A 1 120 ? 10.024 -9.544 -5.438 1.00 79.31 120 GLY A N 1
ATOM 911 C CA . GLY A 1 120 ? 8.808 -9.059 -4.802 1.00 79.31 120 GLY A CA 1
ATOM 912 C C . GLY A 1 120 ? 7.670 -8.997 -5.806 1.00 79.31 120 GLY A C 1
ATOM 913 O O . GLY A 1 120 ? 7.742 -9.606 -6.869 1.00 79.31 120 GLY A O 1
ATOM 914 N N . THR A 1 121 ? 6.607 -8.277 -5.469 1.00 83.25 121 THR A N 1
ATOM 915 C CA . THR A 1 121 ? 5.377 -8.259 -6.269 1.00 83.25 121 THR A CA 1
ATOM 916 C C . THR A 1 121 ? 5.264 -6.962 -7.068 1.00 83.25 121 THR A C 1
ATOM 918 O O . THR A 1 121 ? 5.462 -5.871 -6.527 1.00 83.25 121 THR A O 1
ATOM 921 N N . LEU A 1 122 ? 4.921 -7.061 -8.354 1.00 81.81 122 LEU A N 1
ATOM 922 C CA . LEU A 1 122 ? 4.496 -5.917 -9.157 1.00 81.81 122 LEU A CA 1
ATOM 923 C C . LEU A 1 122 ? 3.168 -5.418 -8.591 1.00 81.81 122 LEU A C 1
ATOM 925 O O . LEU A 1 122 ? 2.189 -6.160 -8.566 1.00 81.81 122 LEU A O 1
ATOM 929 N N . GLY A 1 123 ? 3.138 -4.171 -8.130 1.00 83.62 123 GLY A N 1
ATOM 930 C CA . GLY A 1 123 ? 1.951 -3.576 -7.530 1.00 83.62 123 GLY A CA 1
ATOM 931 C C . GLY A 1 123 ? 0.938 -3.156 -8.584 1.00 83.62 123 GLY A C 1
ATOM 932 O O . GLY A 1 123 ? -0.159 -3.699 -8.631 1.00 83.62 123 GLY A O 1
ATOM 933 N N . TRP A 1 124 ? 1.298 -2.183 -9.424 1.00 85.19 124 TRP A N 1
ATOM 934 C CA . TRP A 1 124 ? 0.377 -1.613 -10.410 1.00 85.19 124 TRP A CA 1
ATOM 935 C C . TRP A 1 124 ? 1.110 -0.995 -11.607 1.00 85.19 124 TRP A C 1
ATOM 937 O O . TRP A 1 124 ? 2.331 -0.849 -11.576 1.00 85.19 124 TRP A O 1
ATOM 947 N N . PHE A 1 125 ? 0.368 -0.606 -12.644 1.00 81.50 125 PHE A N 1
ATOM 948 C CA . PHE A 1 125 ? 0.880 0.113 -13.814 1.00 81.50 125 PHE A CA 1
ATOM 949 C C . PHE A 1 125 ? 0.427 1.574 -13.809 1.00 81.50 125 PHE A C 1
ATOM 951 O O . PHE A 1 125 ? -0.632 1.912 -13.287 1.00 81.50 125 PHE A O 1
ATOM 958 N N . GLY A 1 126 ? 1.210 2.459 -14.411 1.00 76.38 126 GLY A N 1
ATOM 959 C CA . GLY A 1 126 ? 0.862 3.867 -14.557 1.00 76.38 126 GLY A CA 1
ATOM 960 C C . GLY A 1 126 ? 1.496 4.484 -15.793 1.00 76.38 126 GLY A C 1
ATOM 961 O O . GLY A 1 126 ? 2.198 3.812 -16.545 1.00 76.38 126 GLY A O 1
ATOM 962 N N . LYS A 1 127 ? 1.273 5.785 -15.974 1.00 76.81 127 LYS A N 1
ATOM 963 C CA . LYS A 1 127 ? 1.944 6.590 -16.994 1.00 76.81 127 LYS A CA 1
ATOM 964 C C . LYS A 1 127 ? 2.606 7.802 -16.353 1.00 76.81 127 LYS A C 1
ATOM 966 O O . LYS A 1 127 ? 2.050 8.382 -15.422 1.00 76.81 127 LYS A O 1
ATOM 971 N N . LEU A 1 128 ? 3.786 8.165 -16.844 1.00 70.31 128 LEU A N 1
ATOM 972 C CA . LEU A 1 128 ? 4.396 9.467 -16.566 1.00 70.31 128 LEU A CA 1
ATOM 973 C C . LEU A 1 128 ? 3.724 10.557 -17.415 1.00 70.31 128 LEU A C 1
ATOM 975 O O . LEU A 1 128 ? 3.009 10.251 -18.369 1.00 70.31 128 LEU A O 1
ATOM 979 N N . ASP A 1 129 ? 4.002 11.826 -17.107 1.00 65.56 129 ASP A N 1
ATOM 980 C CA . ASP A 1 129 ? 3.456 12.983 -17.837 1.00 65.56 129 ASP A CA 1
ATOM 981 C C . ASP A 1 129 ? 3.806 12.971 -19.336 1.00 65.56 129 ASP A C 1
ATOM 983 O O . ASP A 1 129 ? 3.052 13.478 -20.163 1.00 65.56 129 ASP A O 1
ATOM 987 N N . ASP A 1 130 ? 4.937 12.356 -19.697 1.00 71.75 130 ASP A N 1
ATOM 988 C CA . ASP A 1 130 ? 5.384 12.163 -21.083 1.00 71.75 130 ASP A CA 1
ATOM 989 C C . ASP A 1 130 ? 4.670 10.994 -21.803 1.00 71.75 130 ASP A C 1
ATOM 991 O O . ASP A 1 130 ? 4.970 10.700 -22.959 1.00 71.75 130 ASP A O 1
ATOM 995 N N . GLY A 1 131 ? 3.728 10.320 -21.133 1.00 69.62 131 GLY A N 1
ATOM 996 C CA . GLY A 1 131 ? 2.975 9.175 -21.646 1.00 69.62 131 GLY A CA 1
ATOM 997 C C . GLY A 1 131 ? 3.670 7.818 -21.486 1.00 69.62 131 GLY A C 1
ATOM 998 O O . GLY A 1 131 ? 3.059 6.798 -21.823 1.00 69.62 131 GLY A O 1
ATOM 999 N N . THR A 1 132 ? 4.900 7.784 -20.955 1.00 75.56 132 THR A N 1
ATOM 1000 C CA . THR A 1 132 ? 5.678 6.549 -20.767 1.00 75.56 132 THR A CA 1
ATOM 1001 C C . THR A 1 132 ? 5.001 5.617 -19.772 1.00 75.56 132 THR A C 1
ATOM 1003 O O . THR A 1 132 ? 4.727 6.020 -18.640 1.00 75.56 132 THR A O 1
ATOM 1006 N N . ASP A 1 133 ? 4.815 4.357 -20.162 1.00 78.94 133 ASP A N 1
ATOM 1007 C CA . ASP A 1 133 ? 4.329 3.302 -19.276 1.00 78.94 133 ASP A CA 1
ATOM 1008 C C . ASP A 1 133 ? 5.351 2.960 -18.189 1.00 78.94 133 ASP A C 1
ATOM 1010 O O . ASP A 1 133 ? 6.544 2.758 -18.439 1.00 78.94 133 ASP A O 1
ATOM 1014 N N . VAL A 1 134 ? 4.871 2.894 -16.953 1.00 83.06 134 VAL A N 1
ATOM 1015 C CA . VAL A 1 134 ? 5.662 2.550 -15.774 1.00 83.06 134 VAL A CA 1
ATOM 1016 C C . VAL A 1 134 ? 4.983 1.456 -14.966 1.00 83.06 134 VAL A C 1
ATOM 1018 O O . VAL A 1 134 ? 3.762 1.311 -14.981 1.00 83.06 134 VAL A O 1
ATOM 1021 N N . LEU A 1 135 ? 5.784 0.714 -14.210 1.00 86.06 135 LEU A N 1
ATOM 1022 C CA . LEU A 1 135 ? 5.319 -0.159 -13.139 1.00 86.06 135 LEU A CA 1
ATOM 1023 C C . LEU A 1 135 ? 5.631 0.456 -11.774 1.00 86.06 135 LEU A C 1
ATOM 1025 O O . LEU A 1 135 ? 6.609 1.190 -11.609 1.00 86.06 135 LEU A O 1
ATOM 1029 N N . LEU A 1 136 ? 4.797 0.117 -10.798 1.00 88.44 136 LEU A N 1
ATOM 1030 C CA . LEU A 1 136 ? 4.868 0.537 -9.407 1.00 88.44 136 LEU A CA 1
ATOM 1031 C C . LEU A 1 136 ? 5.061 -0.695 -8.520 1.00 88.44 136 LEU A C 1
ATOM 1033 O O . LEU A 1 136 ? 4.367 -1.700 -8.678 1.00 88.44 136 LEU A O 1
ATOM 1037 N N . THR A 1 137 ? 5.983 -0.620 -7.567 1.00 88.81 137 THR A N 1
ATOM 1038 C CA . THR A 1 137 ? 6.223 -1.660 -6.552 1.00 88.81 137 THR A CA 1
ATOM 1039 C C . THR A 1 137 ? 6.837 -1.026 -5.296 1.00 88.81 137 THR A C 1
ATOM 1041 O O . THR A 1 137 ? 6.888 0.199 -5.188 1.00 88.81 137 THR A O 1
ATOM 1044 N N . SER A 1 138 ? 7.289 -1.817 -4.325 1.00 91.62 138 SER A N 1
ATOM 1045 C CA . SER A 1 138 ? 8.036 -1.311 -3.169 1.00 91.62 138 SER A CA 1
ATOM 1046 C C . SER A 1 138 ? 9.501 -1.032 -3.517 1.00 91.62 138 SER A C 1
ATOM 1048 O O . SER A 1 138 ? 10.096 -1.706 -4.358 1.00 91.62 138 SER A O 1
ATOM 1050 N N . LYS A 1 139 ? 10.129 -0.064 -2.837 1.00 90.88 139 LYS A N 1
ATOM 1051 C CA . LYS A 1 139 ? 11.542 0.286 -3.053 1.00 90.88 139 LYS A CA 1
ATOM 1052 C C . LYS A 1 139 ? 12.444 -0.907 -2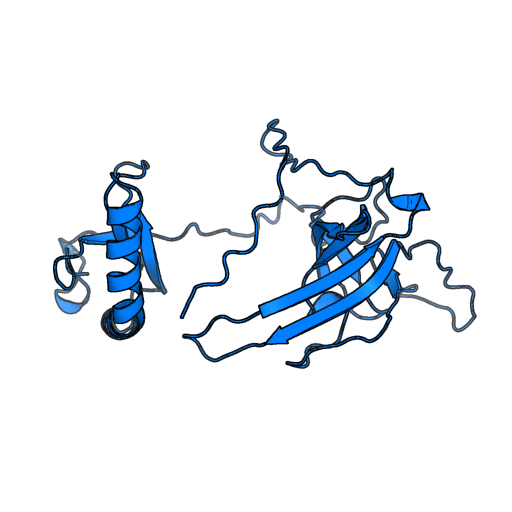.828 1.00 90.88 139 LYS A C 1
ATOM 1054 O O . LYS A 1 139 ? 13.296 -1.181 -3.662 1.00 90.88 139 LYS A O 1
ATOM 1059 N N . HIS A 1 140 ? 12.215 -1.639 -1.745 1.00 89.00 140 HIS A N 1
ATOM 1060 C CA . HIS A 1 140 ? 13.023 -2.806 -1.392 1.00 89.00 140 HIS A CA 1
ATOM 1061 C C . HIS A 1 140 ? 12.908 -3.987 -2.379 1.00 89.00 140 HIS A C 1
ATOM 1063 O O . HIS A 1 140 ? 13.587 -4.993 -2.198 1.00 89.00 140 HIS A O 1
ATOM 1069 N N . VAL A 1 141 ? 12.021 -3.906 -3.379 1.00 87.31 141 VAL A N 1
ATOM 1070 C CA . VAL A 1 141 ? 11.884 -4.921 -4.436 1.00 87.31 141 VAL A CA 1
ATOM 1071 C C . VAL A 1 141 ? 12.830 -4.637 -5.604 1.00 87.31 141 VAL A C 1
ATOM 1073 O O . VAL A 1 141 ? 13.392 -5.568 -6.178 1.00 87.31 141 VAL A O 1
ATOM 1076 N N . LEU A 1 142 ? 13.019 -3.360 -5.957 1.00 86.62 142 LEU A N 1
ATOM 1077 C CA . LEU A 1 142 ? 13.917 -2.948 -7.048 1.00 86.62 142 LEU A CA 1
ATOM 1078 C C . LEU A 1 142 ? 15.300 -2.507 -6.558 1.00 86.62 142 LEU A C 1
ATOM 1080 O O . LEU A 1 142 ? 16.252 -2.517 -7.329 1.00 86.62 142 LEU A O 1
ATOM 1084 N N . TYR A 1 143 ? 15.404 -2.118 -5.290 1.00 87.62 143 TYR A N 1
ATOM 1085 C CA . TYR A 1 143 ? 16.595 -1.574 -4.649 1.00 87.62 143 TYR A CA 1
ATOM 1086 C C . TYR A 1 143 ? 16.836 -2.256 -3.295 1.00 87.62 143 TYR A C 1
ATOM 1088 O O . TYR A 1 143 ? 16.026 -3.049 -2.822 1.00 87.62 143 TYR A O 1
ATOM 1096 N N . ASP A 1 144 ? 17.930 -1.897 -2.620 1.00 87.25 144 ASP A N 1
ATOM 1097 C CA . ASP A 1 144 ? 18.205 -2.367 -1.258 1.00 87.25 144 ASP A CA 1
ATOM 1098 C C . ASP A 1 144 ? 17.163 -1.882 -0.224 1.00 87.25 144 ASP A C 1
ATOM 1100 O O . ASP A 1 144 ? 16.335 -1.008 -0.475 1.00 87.25 144 ASP A O 1
ATOM 1104 N N . GLY A 1 145 ? 17.207 -2.427 0.992 1.00 84.56 145 GLY A N 1
ATOM 1105 C CA . GLY A 1 145 ? 16.308 -2.038 2.083 1.00 84.56 145 GLY A CA 1
ATOM 1106 C C . GLY A 1 145 ? 16.675 -0.731 2.800 1.00 84.56 145 GLY A C 1
ATOM 1107 O O . GLY A 1 145 ? 16.080 -0.432 3.835 1.00 84.56 145 GLY A O 1
ATOM 1108 N N . ILE A 1 146 ? 17.652 0.046 2.328 1.00 87.75 146 ILE A N 1
ATOM 1109 C CA . ILE A 1 146 ? 18.109 1.233 3.063 1.00 87.75 146 ILE A CA 1
ATOM 1110 C C . ILE A 1 146 ? 17.033 2.324 3.016 1.00 87.75 146 ILE A C 1
ATOM 1112 O O . ILE A 1 146 ? 16.403 2.544 1.976 1.00 87.75 146 ILE A O 1
ATOM 1116 N N . ASN A 1 147 ? 16.818 2.985 4.158 1.00 88.06 147 ASN A N 1
ATOM 1117 C CA . ASN A 1 147 ? 15.833 4.047 4.346 1.00 88.06 147 ASN A CA 1
ATOM 1118 C C . ASN A 1 147 ? 16.296 5.372 3.717 1.00 88.06 147 ASN A C 1
ATOM 1120 O O . ASN A 1 147 ? 16.726 6.286 4.416 1.00 88.06 147 ASN A O 1
ATOM 1124 N N . GLN A 1 148 ? 16.291 5.431 2.389 1.00 87.88 148 GLN A N 1
ATOM 1125 C CA . GLN A 1 148 ? 16.729 6.586 1.614 1.00 87.88 148 GLN A CA 1
ATOM 1126 C C . GLN A 1 148 ? 16.052 6.623 0.240 1.00 87.88 148 GLN A C 1
ATOM 1128 O O . GLN A 1 148 ? 15.449 5.641 -0.208 1.00 87.88 148 GLN A O 1
ATOM 1133 N N . ILE A 1 149 ? 16.222 7.750 -0.454 1.00 88.62 149 ILE A N 1
ATOM 1134 C CA . ILE A 1 149 ? 15.930 7.861 -1.884 1.00 88.62 149 ILE A CA 1
ATOM 1135 C C . ILE A 1 149 ? 17.056 7.188 -2.677 1.00 88.62 149 ILE A C 1
ATOM 1137 O O . ILE A 1 149 ? 18.237 7.357 -2.370 1.00 88.62 149 ILE A O 1
ATOM 1141 N N . ASP A 1 150 ? 16.687 6.437 -3.708 1.00 87.25 150 ASP A N 1
ATOM 1142 C CA . ASP A 1 150 ? 17.600 5.790 -4.640 1.00 87.25 150 ASP A CA 1
ATOM 1143 C C . ASP A 1 150 ? 17.232 6.147 -6.084 1.00 87.25 150 ASP A C 1
ATOM 1145 O O . ASP A 1 150 ? 16.079 6.017 -6.491 1.00 87.25 150 ASP A O 1
ATOM 1149 N N . LEU A 1 151 ? 18.221 6.615 -6.845 1.00 89.12 151 LEU A N 1
ATOM 1150 C CA . LEU A 1 151 ? 18.091 7.051 -8.240 1.00 89.12 151 LEU A CA 1
ATOM 1151 C C . LEU A 1 151 ? 18.965 6.218 -9.187 1.00 89.12 151 LEU A C 1
ATOM 1153 O O . LEU A 1 151 ? 19.152 6.581 -10.351 1.00 89.12 151 LEU A O 1
ATOM 1157 N N . ARG A 1 152 ? 19.551 5.113 -8.703 1.00 88.25 152 ARG A N 1
ATOM 1158 C CA . ARG A 1 152 ? 20.310 4.202 -9.563 1.00 88.25 152 ARG A CA 1
ATOM 1159 C C . ARG A 1 152 ? 19.380 3.627 -10.633 1.00 88.25 152 ARG A C 1
ATOM 1161 O O . ARG A 1 152 ? 18.230 3.282 -10.352 1.00 88.25 152 ARG A O 1
ATOM 1168 N N . LYS A 1 153 ? 19.905 3.500 -11.852 1.00 86.31 153 LYS A N 1
ATOM 1169 C CA . LYS A 1 153 ? 19.240 2.801 -12.955 1.00 86.31 153 LYS A CA 1
ATOM 1170 C C . LYS A 1 153 ? 19.585 1.322 -12.868 1.00 86.31 153 LYS A C 1
ATOM 1172 O O . LYS A 1 153 ? 20.711 0.932 -13.173 1.00 86.31 153 LYS A O 1
ATOM 1177 N N . LEU A 1 154 ? 18.631 0.529 -12.409 1.00 84.00 154 LEU A N 1
ATOM 1178 C CA . LEU A 1 154 ? 18.734 -0.913 -12.262 1.00 84.00 154 LEU A CA 1
ATOM 1179 C C . LEU A 1 154 ? 17.763 -1.571 -13.234 1.00 84.00 154 LEU A C 1
ATOM 1181 O O . LEU A 1 154 ? 16.655 -1.082 -13.454 1.00 84.00 154 LEU A O 1
ATOM 1185 N N . LYS A 1 155 ? 18.172 -2.700 -13.805 1.00 85.56 155 LYS A N 1
ATOM 1186 C CA . LYS A 1 155 ? 17.281 -3.484 -14.657 1.00 85.56 155 LYS A CA 1
ATOM 1187 C C . LYS A 1 155 ? 16.193 -4.108 -13.797 1.00 85.56 155 LYS A C 1
ATOM 1189 O O . LYS A 1 155 ? 16.486 -4.702 -12.766 1.00 85.56 155 LYS A O 1
ATOM 1194 N N . THR A 1 156 ? 14.956 -4.012 -14.255 1.00 82.06 156 THR A N 1
ATOM 1195 C CA . THR A 1 156 ? 13.804 -4.684 -13.657 1.00 82.06 156 THR A CA 1
ATOM 1196 C C . THR A 1 156 ? 13.419 -5.862 -14.535 1.00 82.06 156 THR A C 1
ATOM 1198 O O . THR A 1 156 ? 13.270 -5.709 -15.746 1.00 82.06 156 THR A O 1
ATOM 1201 N N . ALA A 1 157 ? 13.266 -7.040 -13.941 1.00 80.06 157 ALA A N 1
ATOM 1202 C CA . ALA A 1 157 ? 12.970 -8.272 -14.657 1.00 80.06 157 ALA A CA 1
ATOM 1203 C C . ALA A 1 157 ? 11.862 -9.077 -13.979 1.00 80.06 157 ALA A C 1
ATOM 1205 O O . ALA A 1 157 ? 11.608 -8.937 -12.784 1.00 80.06 157 ALA A O 1
ATOM 1206 N N . GLN A 1 158 ? 11.245 -9.970 -14.747 1.00 73.88 158 GLN A N 1
ATOM 1207 C CA . GLN A 1 158 ? 10.323 -10.982 -14.243 1.00 73.88 158 GLN A CA 1
ATOM 1208 C C . GLN A 1 158 ? 10.899 -12.389 -14.455 1.00 73.88 158 GLN A C 1
ATOM 1210 O O . GLN A 1 158 ? 11.465 -12.678 -15.505 1.00 73.88 158 GLN A O 1
ATOM 1215 N N . PRO A 1 159 ? 10.759 -13.311 -13.503 1.00 60.66 159 PRO A N 1
ATOM 1216 C CA . PRO A 1 159 ? 10.594 -13.058 -12.071 1.00 60.66 159 PRO A CA 1
ATOM 1217 C C . PRO A 1 159 ? 11.897 -12.592 -11.379 1.00 60.66 159 PRO A C 1
ATOM 1219 O O . PRO A 1 159 ? 11.840 -12.070 -10.272 1.00 60.66 159 PRO A O 1
ATOM 1222 N N . ARG A 1 160 ? 13.075 -12.807 -11.996 1.00 65.31 160 ARG A N 1
ATOM 1223 C CA . ARG A 1 160 ? 14.410 -12.566 -11.407 1.00 65.31 160 ARG A CA 1
ATOM 1224 C C . ARG A 1 160 ? 15.409 -12.153 -12.477 1.00 65.31 160 ARG A C 1
ATOM 1226 O O . ARG A 1 160 ? 15.490 -12.818 -13.504 1.00 65.31 160 ARG A O 1
ATOM 1233 N N . LEU A 1 161 ? 16.199 -11.110 -12.246 1.00 56.47 161 LEU A N 1
ATOM 1234 C CA . LEU A 1 161 ? 17.236 -10.699 -13.191 1.00 56.47 161 LEU A CA 1
ATOM 1235 C C . LEU A 1 161 ? 18.379 -11.732 -13.166 1.00 56.47 161 LEU A C 1
ATOM 1237 O O . LEU A 1 161 ? 19.153 -11.783 -12.216 1.00 56.47 161 LEU A O 1
ATOM 1241 N N . GLY A 1 162 ? 18.480 -12.578 -14.192 1.00 52.28 162 GLY A N 1
ATOM 1242 C CA . GLY A 1 162 ? 19.466 -13.664 -14.258 1.00 52.28 162 GLY A CA 1
ATOM 1243 C C . GLY A 1 162 ? 19.011 -14.995 -13.632 1.00 52.28 162 GLY A C 1
ATOM 1244 O O . GLY A 1 162 ? 18.133 -15.058 -12.770 1.00 52.28 162 GLY A O 1
ATOM 1245 N N . LYS A 1 163 ? 19.606 -16.105 -14.097 1.00 46.94 163 LYS A N 1
ATOM 1246 C CA . LYS A 1 163 ? 19.246 -17.470 -13.670 1.00 46.94 163 LYS A CA 1
ATOM 1247 C C . LYS A 1 163 ? 19.705 -17.775 -12.228 1.00 46.94 163 LYS A C 1
ATOM 1249 O O . LYS A 1 163 ? 20.865 -17.526 -11.912 1.00 46.94 163 LYS A O 1
ATOM 1254 N N . PRO A 1 164 ? 18.883 -18.465 -11.406 1.00 43.22 164 PRO A N 1
ATOM 1255 C CA . PRO A 1 164 ? 19.304 -19.073 -10.135 1.00 43.22 164 PRO A CA 1
ATOM 1256 C C . PRO A 1 164 ? 20.292 -20.245 -10.261 1.00 43.22 164 PRO A C 1
ATOM 1258 O O . PRO A 1 164 ? 20.754 -20.750 -9.244 1.00 43.22 164 PRO A O 1
ATOM 1261 N N . ALA A 1 165 ? 20.612 -20.719 -11.466 1.00 36.75 165 ALA A N 1
ATOM 1262 C CA . ALA A 1 165 ? 21.553 -21.818 -11.652 1.00 36.75 165 ALA A CA 1
ATOM 1263 C C . ALA A 1 165 ? 22.363 -21.629 -12.941 1.00 36.75 165 ALA A C 1
ATOM 1265 O O . ALA A 1 165 ? 21.830 -21.741 -14.042 1.00 36.75 165 ALA A O 1
ATOM 1266 N N . GLY A 1 166 ? 23.655 -21.348 -12.766 1.00 35.56 166 GLY A N 1
ATOM 1267 C CA . GLY A 1 166 ? 24.713 -21.620 -13.736 1.00 35.56 166 GLY A CA 1
ATOM 1268 C C . GLY A 1 166 ? 24.719 -20.775 -15.008 1.00 35.56 166 GLY A C 1
ATOM 1269 O O . GLY A 1 166 ? 24.209 -21.207 -16.036 1.00 35.56 166 GLY A O 1
ATOM 1270 N N . CYS A 1 167 ? 25.414 -19.637 -14.978 1.00 27.98 167 CYS A N 1
ATOM 1271 C CA . CYS A 1 167 ? 26.602 -19.445 -15.819 1.00 27.98 167 CYS A CA 1
ATOM 1272 C C . CYS A 1 167 ? 27.203 -18.046 -15.652 1.00 27.98 167 CYS A C 1
ATOM 1274 O O . CYS A 1 167 ? 26.520 -17.034 -15.754 1.00 27.98 167 CYS A O 1
ATOM 1276 N N . PHE A 1 168 ? 28.520 -18.021 -15.462 1.00 33.47 168 PHE A N 1
ATOM 1277 C CA . PHE A 1 168 ? 29.385 -16.845 -15.371 1.00 33.47 168 PHE A CA 1
ATOM 1278 C C . PHE A 1 168 ? 29.781 -16.334 -16.771 1.00 33.47 168 PHE A C 1
ATOM 1280 O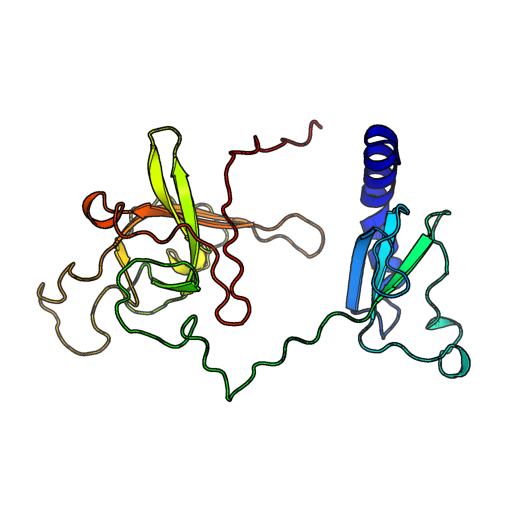 O . PHE A 1 168 ? 30.944 -16.060 -17.055 1.00 33.47 168 PHE A O 1
ATOM 1287 N N . CYS A 1 169 ? 28.822 -16.267 -17.690 1.00 31.06 169 CYS A N 1
ATOM 1288 C CA . CYS A 1 169 ? 29.024 -15.726 -19.029 1.00 31.06 169 CYS A CA 1
ATOM 1289 C C . CYS A 1 169 ? 27.840 -14.813 -19.390 1.00 31.06 169 CYS A C 1
ATOM 1291 O O . CYS A 1 169 ? 26.756 -14.993 -18.835 1.00 31.06 169 CYS A O 1
ATOM 1293 N N . PRO A 1 170 ? 28.012 -13.834 -20.300 1.00 35.50 170 PRO A N 1
ATOM 1294 C CA . PRO A 1 170 ? 26.995 -12.848 -20.717 1.00 35.50 170 PRO A CA 1
ATOM 1295 C C . PRO A 1 170 ? 25.737 -13.448 -21.399 1.00 35.50 170 PRO A C 1
ATOM 1297 O O . PRO A 1 170 ? 25.016 -12.755 -22.108 1.00 35.50 170 PRO A O 1
ATOM 1300 N N . ALA A 1 171 ? 25.471 -14.739 -21.178 1.00 37.38 171 ALA A N 1
ATOM 1301 C CA . ALA A 1 171 ? 24.387 -15.554 -21.708 1.00 37.38 171 ALA A CA 1
ATOM 1302 C C . ALA A 1 171 ? 23.263 -15.840 -20.686 1.00 37.38 171 ALA A C 1
ATOM 1304 O O . ALA A 1 171 ? 22.383 -16.657 -20.955 1.00 37.38 171 ALA A O 1
ATOM 1305 N N . SER A 1 172 ? 23.233 -15.173 -19.526 1.00 42.81 172 SER A N 1
ATOM 1306 C CA . SER A 1 172 ? 21.951 -14.891 -18.866 1.00 42.81 172 SER A CA 1
ATOM 1307 C C . SER A 1 172 ? 21.333 -13.705 -19.605 1.00 42.81 172 SER A C 1
ATOM 1309 O O . SER A 1 172 ? 21.684 -12.558 -19.330 1.00 42.81 172 SER A O 1
ATOM 1311 N N . GLY A 1 173 ? 20.543 -14.006 -20.636 1.00 47.56 173 GLY A N 1
ATOM 1312 C CA . GLY A 1 173 ? 19.995 -13.021 -21.564 1.00 47.56 173 GLY A CA 1
ATOM 1313 C C . GLY A 1 173 ? 19.200 -11.908 -20.877 1.00 47.56 173 GLY A C 1
ATOM 1314 O O . GLY A 1 173 ? 18.771 -12.027 -19.735 1.00 47.56 173 GLY A O 1
ATOM 1315 N N . ASN A 1 174 ? 18.982 -10.814 -21.609 1.00 51.72 174 ASN A N 1
ATOM 1316 C CA . ASN A 1 174 ? 18.011 -9.779 -21.233 1.00 51.72 174 ASN A CA 1
ATOM 1317 C C . ASN A 1 174 ? 16.561 -10.217 -21.538 1.00 51.72 174 ASN A C 1
ATOM 131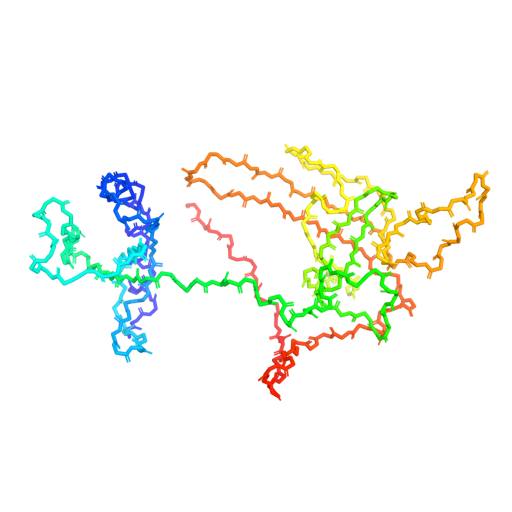9 O O . ASN A 1 174 ? 15.677 -9.372 -21.591 1.00 51.72 174 ASN A O 1
ATOM 1323 N N . ASP A 1 175 ? 16.316 -11.506 -21.793 1.00 55.50 175 ASP A N 1
ATOM 1324 C CA . ASP A 1 175 ? 15.042 -12.052 -22.293 1.00 55.50 175 ASP A CA 1
ATOM 1325 C C . ASP A 1 175 ? 13.866 -11.838 -21.332 1.00 55.50 175 ASP A C 1
ATOM 1327 O O . ASP A 1 175 ? 12.697 -11.927 -21.712 1.00 55.50 175 ASP A O 1
ATOM 1331 N N . ASN A 1 176 ? 14.181 -11.518 -20.085 1.00 65.56 176 ASN A N 1
ATOM 1332 C CA . ASN A 1 176 ? 13.217 -11.348 -19.026 1.00 65.56 176 ASN A CA 1
ATOM 1333 C C . ASN A 1 176 ? 13.246 -9.961 -18.368 1.00 65.56 176 ASN A C 1
ATOM 1335 O O . ASN A 1 176 ? 12.478 -9.716 -17.432 1.00 65.56 176 ASN A O 1
ATOM 1339 N N . VAL A 1 177 ? 14.100 -9.063 -18.871 1.00 74.50 177 VAL A N 1
ATOM 1340 C CA . VAL A 1 177 ? 14.106 -7.644 -18.509 1.00 74.50 177 VAL A CA 1
ATOM 1341 C C . VAL A 1 177 ? 12.860 -7.006 -19.103 1.00 74.50 177 VAL A C 1
ATOM 1343 O O . VAL A 1 177 ? 12.526 -7.231 -20.261 1.00 74.50 177 VAL A O 1
ATOM 1346 N N . ILE A 1 178 ? 12.153 -6.246 -18.279 1.00 77.81 178 ILE A N 1
ATOM 1347 C CA . ILE A 1 178 ? 10.908 -5.573 -18.655 1.00 77.81 178 ILE A CA 1
ATOM 1348 C C . ILE A 1 178 ? 11.016 -4.058 -18.574 1.00 77.81 178 ILE A C 1
ATOM 1350 O O . ILE A 1 178 ? 10.090 -3.361 -18.982 1.00 77.81 178 ILE A O 1
ATOM 1354 N N . GLY A 1 179 ? 12.095 -3.548 -17.984 1.00 83.44 179 GLY A N 1
ATOM 1355 C CA . GLY A 1 179 ? 12.198 -2.140 -17.672 1.00 83.44 179 GLY A CA 1
ATOM 1356 C C . GLY A 1 179 ? 13.456 -1.744 -16.923 1.00 83.44 179 GLY A C 1
ATOM 1357 O O . GLY A 1 179 ? 14.285 -2.580 -16.560 1.00 83.44 179 GLY A O 1
ATOM 1358 N N . ASP A 1 180 ? 13.542 -0.451 -16.637 1.00 86.62 180 ASP A N 1
ATOM 1359 C CA . ASP A 1 180 ? 14.627 0.164 -15.879 1.00 86.62 180 ASP A CA 1
ATOM 1360 C C . ASP A 1 180 ? 14.059 1.020 -14.746 1.00 86.62 180 ASP A C 1
ATOM 1362 O O . ASP A 1 180 ? 13.130 1.812 -14.939 1.00 86.62 180 ASP A O 1
ATOM 1366 N N . SER A 1 181 ? 14.617 0.866 -13.548 1.00 85.00 181 SER A N 1
ATOM 1367 C CA . SER A 1 181 ? 14.197 1.612 -12.369 1.00 85.00 181 SER A CA 1
ATOM 1368 C C . SER A 1 181 ? 14.474 3.109 -12.538 1.00 85.00 181 SER A C 1
ATOM 1370 O O . SER A 1 181 ? 15.514 3.530 -13.052 1.00 85.00 181 SER A O 1
ATOM 1372 N N . VAL A 1 182 ? 13.512 3.922 -12.111 1.00 86.94 182 VAL A N 1
ATOM 1373 C CA . VAL A 1 182 ? 13.555 5.388 -12.185 1.00 86.94 182 VAL A CA 1
ATOM 1374 C C . VAL A 1 182 ? 13.907 5.965 -10.825 1.00 86.94 182 VAL A C 1
ATOM 1376 O O . VAL A 1 182 ? 14.806 6.795 -10.713 1.00 86.94 182 VAL A O 1
ATOM 1379 N N . ILE A 1 183 ? 13.166 5.541 -9.803 1.00 87.44 183 ILE A N 1
ATOM 1380 C CA . ILE A 1 183 ? 13.287 6.052 -8.445 1.00 87.44 183 ILE A CA 1
ATOM 1381 C C . ILE A 1 183 ? 12.778 5.014 -7.453 1.00 87.44 183 ILE A C 1
ATOM 1383 O O . ILE A 1 183 ? 11.778 4.340 -7.703 1.00 87.44 183 ILE A O 1
ATOM 1387 N N . GLY A 1 184 ? 13.446 4.929 -6.310 1.00 84.56 184 GLY A N 1
ATOM 1388 C CA . GLY A 1 184 ? 12.956 4.281 -5.105 1.00 84.56 184 GLY A CA 1
ATOM 1389 C C . GLY A 1 184 ? 12.947 5.269 -3.948 1.00 84.56 184 GLY A C 1
ATOM 1390 O O . GLY A 1 184 ? 13.922 5.982 -3.733 1.00 84.56 184 GLY A O 1
ATOM 1391 N N . ILE A 1 185 ? 11.861 5.313 -3.188 1.00 83.75 185 ILE A N 1
ATOM 1392 C CA . ILE A 1 185 ? 11.724 6.126 -1.983 1.00 83.75 185 ILE A CA 1
ATOM 1393 C C . ILE A 1 185 ? 11.400 5.183 -0.837 1.00 83.75 185 ILE A C 1
ATOM 1395 O O . ILE A 1 185 ? 10.348 4.543 -0.817 1.00 83.75 185 ILE A O 1
ATOM 1399 N N . ARG A 1 186 ? 12.305 5.124 0.137 1.00 86.81 186 ARG A N 1
ATOM 1400 C CA . ARG A 1 186 ? 12.025 4.534 1.439 1.00 86.81 186 ARG A CA 1
ATOM 1401 C C . ARG A 1 186 ? 12.203 5.606 2.505 1.00 86.81 186 ARG A C 1
ATOM 1403 O O . ARG A 1 186 ? 13.271 6.204 2.602 1.00 86.81 186 ARG A O 1
ATOM 1410 N N . ASN A 1 187 ? 11.131 5.868 3.240 1.00 83.88 187 ASN A N 1
ATOM 1411 C CA . ASN A 1 187 ? 11.074 6.808 4.349 1.00 83.88 187 ASN A CA 1
ATOM 1412 C C . ASN A 1 187 ? 10.206 6.201 5.457 1.00 83.88 187 ASN A C 1
ATOM 1414 O O . ASN A 1 187 ? 9.006 6.445 5.517 1.00 83.88 187 ASN A O 1
ATOM 1418 N N . ILE A 1 188 ? 10.795 5.317 6.254 1.00 78.25 188 ILE A N 1
ATOM 1419 C CA . ILE A 1 188 ? 10.161 4.629 7.375 1.00 78.25 188 ILE A CA 1
ATOM 1420 C C . ILE A 1 188 ? 10.388 5.465 8.632 1.00 78.25 188 ILE A C 1
ATOM 1422 O O . ILE A 1 188 ? 11.534 5.709 9.015 1.00 78.25 188 ILE A O 1
ATOM 1426 N N . HIS A 1 189 ? 9.290 5.856 9.274 1.00 75.44 189 HIS A N 1
ATOM 1427 C CA . HIS A 1 189 ? 9.269 6.552 10.560 1.00 75.44 189 HIS A CA 1
ATOM 1428 C C . HIS A 1 189 ? 8.731 5.637 11.663 1.00 75.44 189 HIS A C 1
ATOM 1430 O O . HIS A 1 189 ? 8.248 4.532 11.405 1.00 75.44 189 HIS A O 1
ATOM 1436 N N . SER A 1 190 ? 8.817 6.087 12.914 1.00 68.06 190 SER A N 1
ATOM 1437 C CA . SER A 1 190 ? 8.182 5.410 14.047 1.00 68.06 190 SER A CA 1
ATOM 1438 C C . SER A 1 190 ? 6.652 5.395 13.909 1.00 68.06 190 SER A C 1
ATOM 1440 O O . SER A 1 190 ? 6.059 6.140 13.127 1.00 68.06 190 SER A O 1
ATOM 1442 N N . SER A 1 191 ? 5.989 4.518 14.669 1.00 51.81 191 SER A N 1
ATOM 1443 C CA . SER A 1 191 ? 4.533 4.351 14.635 1.00 51.81 191 SER A CA 1
ATOM 1444 C C . SER A 1 191 ? 3.813 5.652 15.018 1.00 51.81 191 SER A C 1
ATOM 1446 O O . SER A 1 191 ? 3.648 5.951 16.199 1.00 51.81 191 SER A O 1
ATOM 1448 N N . GLY A 1 192 ? 3.393 6.425 14.017 1.00 49.16 192 GLY A N 1
ATOM 1449 C CA . GLY A 1 192 ? 2.739 7.724 14.192 1.00 49.16 192 GLY A CA 1
ATOM 1450 C C . GLY A 1 192 ? 2.805 8.619 12.953 1.00 49.16 192 GLY A C 1
ATOM 1451 O O . GLY A 1 192 ? 1.852 9.356 12.720 1.00 49.16 192 GLY A O 1
ATOM 1452 N N . ASP A 1 193 ? 3.857 8.482 12.141 1.00 57.88 193 ASP A N 1
ATOM 1453 C CA . ASP A 1 193 ? 4.097 9.298 10.944 1.00 57.88 193 ASP A CA 1
ATOM 1454 C C . ASP A 1 193 ? 3.904 8.512 9.636 1.00 57.88 193 ASP A C 1
ATOM 1456 O O . ASP A 1 193 ? 4.018 7.281 9.587 1.00 57.88 193 ASP A O 1
ATOM 1460 N N . THR A 1 194 ? 3.620 9.232 8.547 1.00 65.00 194 THR A N 1
ATOM 1461 C CA . THR A 1 194 ? 3.439 8.646 7.213 1.00 65.00 194 THR A CA 1
ATOM 1462 C C . THR A 1 194 ? 4.749 8.042 6.720 1.00 65.00 194 THR A C 1
ATOM 1464 O O . THR A 1 194 ? 5.680 8.762 6.364 1.00 65.00 194 THR A O 1
ATOM 1467 N N . SER A 1 195 ? 4.811 6.711 6.669 1.00 75.75 195 SER A N 1
ATOM 1468 C CA . SER A 1 195 ? 5.935 5.985 6.080 1.00 75.75 195 SER A CA 1
ATOM 1469 C C . SER A 1 195 ? 5.693 5.686 4.600 1.00 75.75 195 SER A C 1
ATOM 1471 O O . SER A 1 195 ? 4.565 5.393 4.206 1.00 75.75 195 SER A O 1
ATOM 1473 N N . ALA A 1 196 ? 6.749 5.715 3.787 1.00 80.31 196 ALA A N 1
AT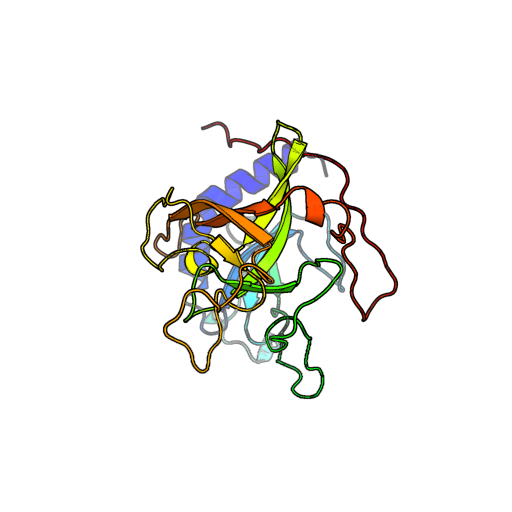OM 1474 C CA . ALA A 1 196 ? 6.696 5.359 2.368 1.00 80.31 196 ALA A CA 1
ATOM 1475 C C . ALA A 1 196 ? 7.746 4.294 2.024 1.00 80.31 196 ALA A C 1
ATOM 1477 O O . ALA A 1 196 ? 8.888 4.376 2.468 1.00 80.31 196 ALA A O 1
ATOM 1478 N N . ASP A 1 197 ? 7.360 3.305 1.220 1.00 84.94 197 ASP A N 1
ATOM 1479 C CA . ASP A 1 197 ? 8.252 2.308 0.619 1.00 84.94 197 ASP A CA 1
ATOM 1480 C C . ASP A 1 197 ? 7.742 2.004 -0.794 1.00 84.94 197 ASP A C 1
ATOM 1482 O O . ASP A 1 197 ? 6.918 1.110 -0.998 1.00 84.94 197 ASP A O 1
ATOM 1486 N N . CYS A 1 198 ? 8.172 2.810 -1.765 1.00 86.69 198 CYS A N 1
ATOM 1487 C CA . CYS A 1 198 ? 7.675 2.770 -3.137 1.00 86.69 198 CYS A CA 1
ATOM 1488 C C . CYS A 1 198 ? 8.798 2.946 -4.163 1.00 86.69 198 CYS A C 1
ATOM 1490 O O . CYS A 1 198 ? 9.781 3.642 -3.923 1.00 86.69 198 CYS A O 1
ATOM 1492 N N . ALA A 1 199 ? 8.652 2.324 -5.326 1.00 85.81 199 ALA A N 1
ATOM 1493 C CA . ALA A 1 199 ? 9.532 2.507 -6.467 1.00 85.81 199 ALA A CA 1
ATOM 1494 C C . ALA A 1 199 ? 8.767 2.482 -7.788 1.00 85.81 199 ALA A C 1
ATOM 1496 O O . ALA A 1 199 ? 7.707 1.864 -7.907 1.00 85.81 199 ALA A O 1
ATOM 1497 N N . ILE A 1 200 ? 9.353 3.157 -8.775 1.00 85.88 200 ILE A N 1
ATOM 1498 C CA . ILE A 1 200 ? 8.851 3.285 -10.141 1.00 85.88 200 ILE A CA 1
ATOM 1499 C C . ILE A 1 200 ? 9.920 2.752 -11.096 1.00 85.88 200 ILE A C 1
ATOM 1501 O O . ILE A 1 200 ? 11.091 3.116 -10.965 1.00 85.88 200 ILE A O 1
ATOM 1505 N N . ALA A 1 201 ? 9.526 1.944 -12.080 1.00 83.50 201 ALA A N 1
ATOM 1506 C CA . ALA A 1 201 ? 10.375 1.568 -13.213 1.00 83.50 201 ALA A CA 1
ATOM 1507 C C . ALA A 1 201 ? 9.660 1.830 -14.541 1.00 83.50 201 ALA A C 1
ATOM 1509 O O . ALA A 1 201 ? 8.457 1.603 -14.648 1.00 83.50 201 ALA A O 1
ATOM 1510 N N . ARG A 1 202 ? 10.394 2.310 -15.551 1.00 85.56 202 ARG A N 1
ATOM 1511 C CA . ARG A 1 202 ? 9.880 2.467 -16.921 1.00 85.56 202 ARG A CA 1
ATOM 1512 C C . ARG A 1 202 ? 9.796 1.108 -17.580 1.00 85.56 202 ARG A C 1
ATOM 1514 O O . ARG A 1 202 ? 10.766 0.359 -17.519 1.00 85.56 202 ARG A O 1
ATOM 1521 N N . ILE A 1 203 ? 8.669 0.826 -18.216 1.00 82.38 203 ILE A N 1
ATOM 1522 C CA . ILE A 1 203 ? 8.476 -0.383 -19.009 1.00 82.38 203 ILE A CA 1
ATOM 1523 C C . ILE A 1 203 ? 9.121 -0.166 -20.376 1.00 82.38 203 ILE A C 1
ATOM 1525 O O . ILE A 1 203 ? 9.038 0.925 -20.946 1.00 82.38 203 ILE A O 1
ATOM 1529 N N . HIS A 1 204 ? 9.798 -1.191 -20.890 1.00 81.44 204 HIS A N 1
ATOM 1530 C CA . HIS A 1 204 ? 10.356 -1.148 -22.238 1.00 81.44 204 HIS A CA 1
ATOM 1531 C C . HIS A 1 204 ? 9.220 -0.988 -23.271 1.00 81.44 204 HIS A C 1
ATOM 1533 O O . HIS A 1 204 ? 8.238 -1.730 -23.190 1.00 81.44 204 HIS A O 1
ATOM 1539 N N . PRO A 1 205 ? 9.287 -0.011 -24.202 1.00 79.19 205 PRO A N 1
ATOM 1540 C CA . PRO A 1 205 ? 8.149 0.368 -25.049 1.00 79.19 205 PRO A CA 1
ATOM 1541 C C . PRO A 1 205 ? 7.526 -0.778 -25.853 1.00 79.19 205 PRO A C 1
ATOM 1543 O O . PRO A 1 205 ? 6.319 -0.794 -26.074 1.00 79.19 205 PRO A O 1
ATOM 1546 N N . GLU A 1 206 ? 8.329 -1.754 -26.263 1.00 77.44 206 GLU A N 1
ATOM 1547 C CA . GLU A 1 206 ? 7.892 -2.943 -26.994 1.00 77.44 206 GLU A CA 1
ATOM 1548 C C . GLU A 1 206 ? 7.009 -3.890 -26.169 1.00 77.44 206 GLU A C 1
ATOM 1550 O O . GLU A 1 206 ? 6.328 -4.732 -26.742 1.00 77.44 206 GLU A O 1
ATOM 1555 N N . LEU A 1 207 ? 7.000 -3.748 -24.840 1.00 71.75 207 LEU A N 1
ATOM 1556 C CA . LEU A 1 207 ? 6.160 -4.520 -23.921 1.00 71.75 207 LEU A CA 1
ATOM 1557 C C . LEU A 1 207 ? 4.936 -3.735 -23.439 1.00 71.75 207 LEU A C 1
ATOM 1559 O O . LEU A 1 207 ? 4.095 -4.291 -22.735 1.00 71.75 207 LEU A O 1
ATOM 1563 N N . ALA A 1 208 ? 4.823 -2.450 -23.788 1.00 71.56 208 ALA A N 1
ATOM 1564 C CA . ALA A 1 208 ? 3.752 -1.586 -23.300 1.00 71.56 208 ALA A CA 1
ATOM 1565 C C . ALA A 1 208 ? 2.365 -2.002 -23.821 1.00 71.56 208 ALA A C 1
ATOM 1567 O O . ALA A 1 208 ? 1.376 -1.898 -23.097 1.00 71.56 208 ALA A O 1
ATOM 1568 N N . SER A 1 209 ? 2.286 -2.524 -25.052 1.00 69.62 209 SER A N 1
ATOM 1569 C CA . SER A 1 209 ? 1.047 -3.081 -25.616 1.00 69.62 209 SER A CA 1
ATOM 1570 C C . SER A 1 209 ? 0.587 -4.360 -24.918 1.00 69.62 209 SER A C 1
ATOM 1572 O O . SER A 1 209 ? -0.583 -4.720 -25.014 1.00 69.62 209 SER A O 1
ATOM 1574 N N . ASP A 1 210 ? 1.497 -5.025 -24.206 1.00 68.75 210 ASP A N 1
ATOM 1575 C CA . ASP A 1 210 ? 1.268 -6.306 -23.545 1.00 68.75 210 ASP A CA 1
ATOM 1576 C C . ASP A 1 210 ? 0.965 -6.118 -22.050 1.00 68.75 210 ASP A C 1
ATOM 1578 O O . ASP A 1 210 ? 1.175 -7.036 -21.262 1.00 68.75 210 ASP A O 1
ATOM 1582 N N . ILE A 1 211 ? 0.506 -4.936 -21.629 1.00 66.12 211 ILE A N 1
ATOM 1583 C CA . ILE A 1 211 ? 0.104 -4.654 -20.247 1.00 66.12 211 ILE A CA 1
ATOM 1584 C C . ILE A 1 211 ? -1.397 -4.906 -20.078 1.00 66.12 211 ILE A C 1
ATOM 1586 O O . ILE A 1 211 ? -2.224 -4.344 -20.793 1.00 66.12 211 ILE A O 1
ATOM 1590 N N . VAL A 1 212 ? -1.765 -5.681 -19.058 1.00 61.72 212 VAL A N 1
ATOM 1591 C CA . VAL A 1 212 ? -3.143 -5.766 -18.566 1.00 61.72 212 VAL A CA 1
ATOM 1592 C C . VAL A 1 212 ? -3.364 -4.649 -17.547 1.00 61.72 212 VAL A C 1
ATOM 1594 O O . VAL A 1 212 ? -2.886 -4.723 -16.416 1.00 61.72 212 VAL A O 1
ATOM 1597 N N . LEU A 1 213 ? -4.094 -3.608 -17.958 1.00 56.34 213 LEU A N 1
ATOM 1598 C CA . LEU A 1 213 ? -4.521 -2.494 -17.093 1.00 56.34 213 LEU A CA 1
ATOM 1599 C C . LEU A 1 213 ? -5.824 -2.786 -16.331 1.00 56.34 213 LEU A C 1
ATOM 1601 O O . LEU A 1 213 ? -6.341 -1.929 -15.615 1.00 56.34 213 LEU A O 1
ATOM 1605 N N . GLU A 1 214 ? -6.373 -3.983 -16.504 1.00 51.47 214 GLU A N 1
ATOM 1606 C CA . GLU A 1 214 ? -7.606 -4.417 -15.865 1.00 51.47 214 GLU A CA 1
ATOM 1607 C C . GLU A 1 214 ? -7.305 -5.022 -14.491 1.00 51.47 214 GLU A C 1
ATOM 1609 O O . GLU A 1 214 ? -6.511 -5.959 -14.372 1.00 51.47 214 GLU A O 1
ATOM 1614 N N . ILE A 1 215 ? -7.962 -4.513 -13.441 1.00 45.81 215 ILE A N 1
ATOM 1615 C CA . ILE A 1 215 ? -8.037 -5.245 -12.173 1.00 45.81 215 ILE A CA 1
ATOM 1616 C C . ILE A 1 215 ? -9.004 -6.398 -12.424 1.00 45.81 215 ILE A C 1
ATOM 1618 O O . ILE A 1 215 ? -10.211 -6.180 -12.536 1.00 45.81 215 ILE A O 1
ATOM 1622 N N . THR A 1 216 ? -8.468 -7.608 -12.522 1.00 41.66 216 THR A N 1
ATOM 1623 C CA . THR A 1 216 ? -9.259 -8.836 -12.560 1.00 41.66 216 THR A CA 1
ATOM 1624 C C . THR A 1 216 ? -9.034 -9.583 -11.255 1.00 41.66 216 THR A C 1
ATOM 1626 O O . THR A 1 216 ? -7.911 -9.716 -10.775 1.00 41.66 216 THR A O 1
ATOM 1629 N N . ASN A 1 217 ? -10.123 -10.014 -10.633 1.00 38.59 217 ASN A N 1
ATOM 1630 C CA . ASN A 1 217 ? -10.091 -10.950 -9.523 1.00 38.59 217 ASN A CA 1
ATOM 1631 C C . ASN A 1 217 ? -10.669 -12.257 -10.057 1.00 38.59 217 ASN A C 1
ATOM 1633 O O . ASN A 1 217 ? -11.841 -12.289 -10.415 1.00 38.59 217 ASN A O 1
ATOM 1637 N N . ASP A 1 218 ? -9.895 -13.339 -10.076 1.00 41.75 218 ASP A N 1
ATOM 1638 C CA . ASP A 1 218 ? -10.378 -14.647 -10.552 1.00 41.75 218 ASP A CA 1
ATOM 1639 C C . ASP A 1 218 ? -11.597 -15.166 -9.750 1.00 41.75 218 ASP A C 1
ATOM 1641 O O . ASP A 1 218 ? -12.304 -16.068 -10.194 1.00 41.75 218 ASP A O 1
ATOM 1645 N N . SER A 1 219 ? -11.888 -14.572 -8.585 1.00 36.41 219 SER A N 1
ATOM 1646 C CA . SER A 1 219 ? -13.056 -14.885 -7.749 1.00 36.41 219 SER A CA 1
ATOM 1647 C C . SER A 1 219 ? -14.318 -14.081 -8.092 1.00 36.41 219 SER A C 1
ATOM 1649 O O . SER A 1 219 ? -15.399 -14.412 -7.605 1.00 36.41 219 SER A O 1
ATOM 1651 N N . THR A 1 220 ? -14.219 -13.016 -8.893 1.00 35.69 220 THR A N 1
ATOM 1652 C CA . THR A 1 220 ? -15.352 -12.163 -9.282 1.00 35.69 220 THR A CA 1
ATOM 1653 C C . THR A 1 220 ? -15.168 -11.714 -10.726 1.00 35.69 220 THR A C 1
ATOM 1655 O O . THR A 1 220 ? -14.222 -10.994 -11.017 1.00 35.69 220 THR A O 1
ATOM 1658 N N . ALA A 1 221 ? -16.091 -12.060 -11.626 1.00 35.78 221 ALA A N 1
ATOM 1659 C CA . ALA A 1 221 ? -16.066 -11.668 -13.046 1.00 35.78 221 ALA A CA 1
ATOM 1660 C C . ALA A 1 221 ? -16.191 -10.141 -13.307 1.00 35.78 221 ALA A C 1
ATOM 1662 O O . ALA A 1 221 ? -16.554 -9.720 -14.403 1.00 35.78 221 ALA A O 1
ATOM 1663 N N . GLU A 1 222 ? -15.943 -9.305 -12.300 1.00 33.03 222 GLU A N 1
ATOM 1664 C CA . GLU A 1 222 ? -15.986 -7.853 -12.375 1.00 33.03 222 GLU A CA 1
ATOM 1665 C C . GLU A 1 222 ? -14.625 -7.304 -12.809 1.00 33.03 222 GLU A C 1
ATOM 1667 O O . GLU A 1 222 ? -13.606 -7.510 -12.151 1.00 33.03 222 GLU A O 1
ATOM 1672 N N . ILE A 1 223 ? -14.636 -6.579 -13.926 1.00 39.09 223 ILE A N 1
ATOM 1673 C CA . ILE A 1 223 ? -13.492 -5.835 -14.448 1.00 39.09 223 ILE A CA 1
ATOM 1674 C C . ILE A 1 223 ? -13.613 -4.403 -13.923 1.00 39.09 223 ILE A C 1
ATOM 1676 O O . ILE A 1 223 ? -14.551 -3.687 -14.282 1.00 39.09 223 ILE A O 1
ATOM 1680 N N . LEU A 1 224 ? -12.678 -3.968 -13.074 1.00 33.72 224 LEU A N 1
ATOM 1681 C CA . LEU A 1 224 ? -12.608 -2.567 -12.650 1.00 33.72 224 LEU A CA 1
ATOM 1682 C C . LEU A 1 224 ? -11.641 -1.812 -13.564 1.00 33.72 224 LEU A C 1
ATOM 1684 O O . LEU A 1 224 ? -10.430 -2.032 -13.536 1.00 33.72 224 LEU A O 1
ATOM 1688 N N . THR A 1 225 ? -12.181 -0.892 -14.361 1.00 34.03 225 THR A N 1
ATOM 1689 C CA . THR A 1 225 ? -11.387 0.042 -15.164 1.00 34.03 225 THR A CA 1
ATOM 1690 C C . THR A 1 225 ? -11.124 1.306 -14.349 1.00 34.03 225 THR A C 1
ATOM 1692 O O . THR A 1 225 ? -12.047 2.053 -14.026 1.00 34.03 225 THR A O 1
ATOM 1695 N N . VAL A 1 226 ? -9.860 1.567 -14.010 1.00 35.06 226 VAL A N 1
ATOM 1696 C CA . VAL A 1 226 ? -9.464 2.819 -13.350 1.00 35.06 226 VAL A CA 1
ATOM 1697 C C . VAL A 1 226 ? -9.147 3.855 -14.427 1.00 35.06 226 VAL A C 1
ATOM 1699 O O . VAL A 1 226 ? -8.095 3.805 -15.058 1.00 35.06 226 VAL A O 1
ATOM 1702 N N . THR A 1 227 ? -10.053 4.808 -14.643 1.00 30.41 227 THR A N 1
ATOM 1703 C CA . THR A 1 227 ? -9.816 5.973 -15.511 1.00 30.41 227 THR A CA 1
ATOM 1704 C C . THR A 1 227 ? -9.804 7.261 -14.696 1.00 30.41 227 THR A C 1
ATOM 1706 O O . THR A 1 227 ? -10.767 7.552 -13.987 1.00 30.41 227 THR A O 1
ATOM 1709 N N . GLY A 1 228 ? -8.740 8.052 -14.852 1.00 29.31 228 GLY A N 1
ATOM 1710 C CA . GLY A 1 228 ? -8.588 9.384 -14.263 1.00 29.31 228 GLY A CA 1
ATOM 1711 C C . GLY A 1 228 ? -7.318 9.522 -13.422 1.00 29.31 228 GLY A C 1
ATOM 1712 O O . GLY A 1 228 ? -7.037 8.698 -12.557 1.00 29.31 228 GLY A O 1
ATOM 1713 N N . THR A 1 229 ? -6.557 10.591 -13.648 1.00 31.39 229 THR A N 1
ATOM 1714 C CA . THR A 1 229 ? -5.516 11.052 -12.723 1.00 31.39 229 THR A CA 1
ATOM 1715 C C . THR A 1 229 ? -6.174 11.982 -11.711 1.00 31.39 229 THR A C 1
ATOM 1717 O O . THR A 1 229 ? -6.517 13.118 -12.039 1.00 31.39 229 THR A O 1
ATOM 1720 N N . ALA A 1 230 ? -6.386 11.520 -10.481 1.00 27.42 230 ALA A N 1
ATOM 1721 C CA . ALA A 1 230 ? -6.645 12.453 -9.394 1.00 27.42 230 ALA A CA 1
ATOM 1722 C C . ALA A 1 230 ? -5.347 13.229 -9.133 1.00 27.42 230 ALA A C 1
ATOM 1724 O O . ALA A 1 230 ? -4.303 12.617 -8.905 1.00 27.42 230 ALA A O 1
ATOM 1725 N N . SER A 1 231 ? -5.391 14.562 -9.186 1.00 26.50 231 SER A N 1
ATOM 1726 C CA . SER A 1 231 ? -4.275 15.382 -8.715 1.00 26.50 231 SER A CA 1
ATOM 1727 C C . SER A 1 231 ? -3.951 14.991 -7.275 1.00 26.50 231 SER A C 1
ATOM 1729 O O . SER A 1 231 ? -4.858 14.893 -6.444 1.00 26.50 231 SER A O 1
ATOM 1731 N N . ALA A 1 232 ? -2.669 14.763 -6.980 1.00 25.77 232 ALA A N 1
ATOM 1732 C CA . ALA A 1 232 ? -2.216 14.599 -5.608 1.00 25.77 232 ALA A CA 1
ATOM 1733 C C . ALA A 1 232 ? -2.656 15.835 -4.815 1.00 25.77 232 ALA A C 1
ATOM 1735 O O . ALA A 1 232 ? -2.263 16.958 -5.131 1.00 25.77 232 ALA A O 1
ATOM 1736 N N . VAL A 1 233 ? -3.515 15.636 -3.818 1.00 25.33 233 VAL A N 1
ATOM 1737 C CA . VAL A 1 233 ? -3.888 16.708 -2.901 1.00 25.33 233 VAL A CA 1
ATOM 1738 C C . VAL A 1 233 ? -2.699 16.884 -1.967 1.00 25.33 233 VAL A C 1
ATOM 1740 O O . VAL A 1 233 ? -2.501 16.084 -1.053 1.00 25.33 233 VAL A O 1
ATOM 1743 N N . ILE A 1 234 ? -1.871 17.894 -2.233 1.00 31.28 234 ILE A N 1
ATOM 1744 C CA . ILE A 1 234 ? -0.947 18.410 -1.227 1.00 31.28 234 ILE A CA 1
ATOM 1745 C C . ILE A 1 234 ? -1.848 18.950 -0.118 1.00 31.28 234 ILE A C 1
ATOM 1747 O O . ILE A 1 234 ? -2.704 19.796 -0.371 1.00 31.28 234 ILE A O 1
ATOM 1751 N N . GLY A 1 235 ? -1.740 18.386 1.084 1.00 26.00 235 GLY A N 1
ATOM 1752 C CA . GLY A 1 235 ? -2.381 18.979 2.247 1.00 26.00 235 GLY A CA 1
ATOM 1753 C C . GLY A 1 235 ? -1.773 20.360 2.444 1.00 26.00 235 GLY A C 1
ATOM 1754 O O . GLY A 1 235 ? -0.597 20.456 2.781 1.00 26.00 235 GLY A O 1
ATOM 1755 N N . ASP A 1 236 ? -2.542 21.409 2.159 1.00 28.48 236 ASP A N 1
ATOM 1756 C CA . ASP A 1 236 ? -2.147 22.772 2.494 1.00 28.48 236 ASP A CA 1
ATOM 1757 C C . ASP A 1 236 ? -1.919 22.846 4.015 1.00 28.48 236 ASP A C 1
ATOM 1759 O O . ASP A 1 236 ? -2.805 22.467 4.791 1.00 28.48 236 ASP A O 1
ATOM 1763 N N . ASN A 1 237 ? -0.710 23.270 4.401 1.00 33.03 237 ASN A N 1
ATOM 1764 C CA . ASN A 1 237 ? -0.301 23.543 5.785 1.00 33.03 237 ASN A CA 1
ATOM 1765 C C . ASN A 1 237 ? -1.158 24.639 6.430 1.00 33.03 237 ASN A C 1
ATOM 1767 O O . ASN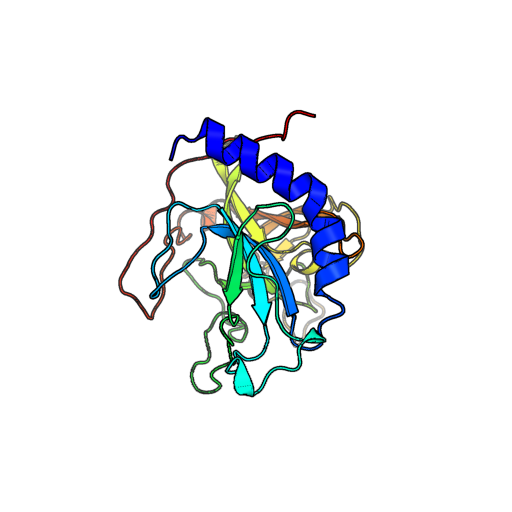 A 1 237 ? -1.441 25.647 5.742 1.00 33.03 237 ASN A O 1
#

Sequence (237 aa):
MDKKEFGRKQRIMEASLRDVKTTLSVISNVVAVGIGLKESGRKFTEKISYRVFVAVKKDLAELKPEEIIPAAIDGIPTDVLTPYSVVNDSGVCGEERMTLSMKRPLRAGIAVSGDSTSYGTLGWFGKLDDGTDVLLTSKHVLYDGINQIDLRKLKTAQPRLGKPAGCFCPASGNDNVIGDSVIGIRNIHSSGDTSADCAIARIHPELASDIVLEITNDSTAEILTVTGTASAVIGDN

Foldseek 3Di:
DDPVVVVVVQVVCLVCVVVVQVLLVVQPFWDDWDWDFADDPNDGDPAIAIETEGQDDDDPVPDDPSNDDDCHDPNGGYHYHHDDPPDPPPVDPDQLPPPLDDDWLDEFSFWKALAAPDIDTFHAWDADPVRFIKTKDFLVRNHPPDQAKDQDWTFMFGNHQFDPDDDPDCPSDCPGTFWIWGMFHFHDDPPPDDTGGMTMTTGDPVSPVRYDNWDDDPVDRDTDHDDDDDPPPPPDD

Secondary structure (DSSP, 8-state):
--HHHHHHHHHHHHHHHHHHHHHHHTSTTEEEEEEEEEEETTEEEEEEEEEEEESS---GGGS-GGG---SEETTEEEEEEPPP-----TT---HHHH--S--SSB-TT-EEBSSSS--EE--EEEE-TT--EEEEE-HHHHS-S-SSEE----EEESS-SS-SS--SSTTS-STTEEEEEEEEEEE--STTS--EEEEEEEEPGGGGGGB--SEEETTEEEEE-----PPP-----

Radius of gyration: 22.59 Å; chains: 1; bounding box: 55×48×60 Å

pLDDT: mean 71.65, std 19.86, range [25.33, 93.56]